Protein AF-A0A376PVV7-F1 (afdb_monomer_lite)

Sequence (235 aa):
MKPVQETIRHVFIDHLAFTFPISELKNLETFDGAIQFWRKYGSMPRLRDFLPGRDAFFRDVVDPETRCWVPDDAESDKICSGISGDRALIEHQIEQYNQAVQAAYLHRLKIWLSSAFGLSMGPERDRGGFNYRCSAPLFSDDGGNNLHGFAFWGGNNNTVYIQISGLGCAHVFSGTEPQDVFKWLKHLNITTLKRIDLAVDDFDGVFTCDAAVRDHRSGAFYSGKGPRPGFFEFL

Organism: Escherichia coli (NCBI:txid562)

Radius of gyration: 24.59 Å; chains: 1; bounding box: 51×42×76 Å

Structure (mmCIF, N/CA/C/O backbone):
data_AF-A0A376PVV7-F1
#
_entry.id   AF-A0A376PVV7-F1
#
loop_
_atom_site.group_PDB
_atom_site.id
_atom_site.type_symbol
_atom_site.label_atom_id
_atom_site.label_alt_id
_atom_site.label_comp_id
_atom_site.label_asym_id
_atom_site.label_entity_id
_atom_site.label_seq_id
_atom_site.pdbx_PDB_ins_code
_atom_site.Cartn_x
_atom_site.Cartn_y
_atom_site.Cartn_z
_atom_site.occupancy
_atom_site.B_iso_or_equiv
_atom_site.auth_seq_id
_atom_site.auth_comp_id
_atom_site.auth_asym_id
_atom_site.auth_atom_id
_atom_site.pdbx_PDB_model_num
ATOM 1 N N . MET A 1 1 ? 21.402 -22.147 -41.257 1.00 42.72 1 MET A N 1
ATOM 2 C CA . MET A 1 1 ? 20.719 -21.349 -40.217 1.00 42.72 1 MET A CA 1
ATOM 3 C C . MET A 1 1 ? 21.291 -21.755 -38.875 1.00 42.72 1 MET A C 1
ATOM 5 O O . MET A 1 1 ? 21.221 -22.933 -38.552 1.00 42.72 1 MET A O 1
ATOM 9 N N . LYS A 1 2 ? 21.925 -20.833 -38.140 1.00 36.50 2 LYS A N 1
ATOM 10 C CA . LYS A 1 2 ? 22.202 -21.081 -36.720 1.00 36.50 2 LYS A CA 1
ATOM 11 C C . LYS A 1 2 ? 20.851 -21.080 -35.992 1.00 36.50 2 LYS A C 1
ATOM 13 O O . LYS A 1 2 ? 20.017 -20.250 -36.356 1.00 36.50 2 LYS A O 1
ATOM 18 N N . PRO A 1 3 ? 20.602 -21.996 -35.045 1.00 43.62 3 PRO A N 1
ATOM 19 C CA . PRO A 1 3 ? 19.402 -21.920 -34.227 1.00 43.62 3 PRO A CA 1
ATOM 20 C C . PRO A 1 3 ? 19.397 -20.556 -33.530 1.00 43.62 3 PRO A C 1
ATOM 22 O O . PRO A 1 3 ? 20.401 -20.166 -32.933 1.00 43.62 3 PRO A O 1
ATOM 25 N N . VAL A 1 4 ? 18.302 -19.808 -33.680 1.00 55.75 4 VAL A N 1
ATOM 26 C CA . VAL A 1 4 ? 18.051 -18.624 -32.857 1.00 55.75 4 VAL A CA 1
ATOM 27 C C . VAL A 1 4 ? 17.884 -19.172 -31.453 1.00 55.75 4 VAL A C 1
ATOM 29 O O . VAL A 1 4 ? 16.900 -19.841 -31.153 1.00 55.75 4 VAL A O 1
ATOM 32 N N . GLN A 1 5 ? 18.914 -19.009 -30.634 1.00 51.75 5 GLN A N 1
ATOM 33 C CA . GLN A 1 5 ? 18.816 -19.302 -29.221 1.00 51.75 5 GLN A CA 1
ATOM 34 C C . GLN A 1 5 ? 17.827 -18.279 -28.671 1.00 51.75 5 GLN A C 1
ATOM 36 O O . GLN A 1 5 ? 18.150 -17.095 -28.627 1.00 51.75 5 GLN A O 1
ATOM 41 N N . GLU A 1 6 ? 16.603 -18.714 -28.370 1.00 57.84 6 GLU A N 1
ATOM 42 C CA . GLU A 1 6 ? 15.617 -17.877 -27.692 1.00 57.84 6 GLU A CA 1
ATOM 43 C C . GLU A 1 6 ? 16.231 -17.451 -26.360 1.00 57.84 6 GLU A C 1
ATOM 45 O O . GLU A 1 6 ? 16.322 -18.220 -25.402 1.00 57.84 6 GLU A O 1
ATOM 50 N N . THR A 1 7 ? 16.752 -16.230 -26.323 1.00 63.56 7 THR A N 1
ATOM 51 C CA . THR A 1 7 ? 17.171 -15.590 -25.091 1.00 63.56 7 THR A CA 1
ATOM 52 C C . THR A 1 7 ? 15.901 -15.306 -24.309 1.00 63.56 7 THR A C 1
ATOM 54 O O . THR A 1 7 ? 15.086 -14.471 -24.699 1.00 63.56 7 THR A O 1
ATOM 57 N N . ILE A 1 8 ? 15.698 -16.045 -23.218 1.00 73.81 8 ILE A N 1
ATOM 58 C CA . ILE A 1 8 ? 14.611 -15.771 -22.281 1.00 73.81 8 ILE A CA 1
ATOM 59 C C . ILE A 1 8 ? 14.838 -14.354 -21.755 1.00 73.81 8 ILE A C 1
ATOM 61 O O . ILE A 1 8 ? 15.764 -14.111 -20.980 1.00 73.81 8 ILE A O 1
ATOM 65 N N . ARG A 1 9 ? 14.025 -13.405 -22.223 1.00 80.44 9 ARG A N 1
ATOM 66 C CA . ARG A 1 9 ? 14.046 -12.034 -21.723 1.00 80.44 9 ARG A CA 1
ATOM 67 C C . ARG A 1 9 ? 13.331 -12.013 -20.379 1.00 80.44 9 ARG A C 1
ATOM 69 O O . ARG A 1 9 ? 12.178 -12.431 -20.283 1.00 80.44 9 ARG A O 1
ATOM 76 N N . HIS A 1 10 ? 14.028 -11.568 -19.342 1.00 85.31 10 HIS A N 1
ATOM 77 C CA . HIS A 1 10 ? 13.449 -11.499 -18.009 1.00 85.31 10 HIS A CA 1
ATOM 78 C C . HIS A 1 10 ? 12.397 -10.384 -17.957 1.00 85.31 10 HIS A C 1
ATOM 80 O O . HIS A 1 10 ? 12.637 -9.277 -18.437 1.00 85.31 10 HIS A O 1
ATOM 86 N N . VAL A 1 11 ? 11.227 -10.695 -17.397 1.00 90.56 11 VAL A N 1
ATOM 87 C CA . VAL A 1 11 ? 10.142 -9.731 -17.189 1.00 90.56 11 VAL A CA 1
ATOM 88 C C . VAL A 1 11 ? 10.234 -9.215 -15.762 1.00 90.56 11 VAL A C 1
ATOM 90 O O . VAL A 1 11 ? 10.270 -9.998 -14.813 1.00 90.56 11 VAL A O 1
ATOM 93 N N . PHE A 1 12 ? 10.253 -7.900 -15.611 1.00 92.75 12 PHE A N 1
ATOM 94 C CA . PHE A 1 12 ? 10.315 -7.213 -14.329 1.00 92.75 12 PHE A CA 1
ATOM 95 C C . PHE A 1 12 ? 8.975 -6.557 -14.016 1.00 92.75 12 PHE A C 1
ATOM 97 O O . PHE A 1 12 ? 8.232 -6.178 -14.920 1.00 92.75 12 PHE A O 1
ATOM 104 N N . ILE A 1 13 ? 8.670 -6.409 -12.730 1.00 95.75 13 ILE A N 1
ATOM 105 C CA . ILE A 1 13 ? 7.546 -5.592 -12.269 1.00 95.75 13 ILE A CA 1
ATOM 106 C C . ILE A 1 13 ? 8.097 -4.190 -12.011 1.00 95.75 13 ILE A C 1
ATOM 108 O O . ILE A 1 13 ? 8.979 -4.033 -11.173 1.00 95.75 13 ILE A O 1
ATOM 112 N N . ASP A 1 14 ? 7.581 -3.195 -12.728 1.00 95.50 14 ASP A N 1
ATOM 113 C CA . ASP A 1 14 ? 8.044 -1.797 -12.677 1.00 95.50 14 ASP A CA 1
ATOM 114 C C . ASP A 1 14 ? 7.014 -0.855 -12.026 1.00 95.50 14 ASP A C 1
ATOM 116 O O . ASP A 1 14 ? 7.245 0.322 -11.758 1.00 95.50 14 ASP A O 1
ATOM 120 N N . HIS A 1 15 ? 5.832 -1.374 -11.716 1.00 97.38 15 HIS A N 1
ATOM 121 C CA . HIS A 1 15 ? 4.868 -0.682 -10.875 1.00 97.38 15 HIS A CA 1
ATOM 122 C C . HIS A 1 15 ? 3.966 -1.705 -10.218 1.00 97.38 15 HIS A C 1
ATOM 124 O O . HIS A 1 15 ? 3.517 -2.645 -10.875 1.00 97.38 15 HIS A O 1
ATOM 130 N N . LEU A 1 16 ? 3.666 -1.508 -8.938 1.00 97.81 16 LEU A N 1
ATOM 131 C CA . LEU A 1 16 ? 2.715 -2.343 -8.222 1.00 97.81 16 LEU A CA 1
ATOM 132 C C . LEU A 1 16 ? 1.839 -1.472 -7.332 1.00 97.81 16 LEU A C 1
ATOM 134 O O . LEU A 1 16 ? 2.328 -0.763 -6.453 1.00 97.81 16 LEU A O 1
ATOM 138 N N . ALA A 1 17 ? 0.526 -1.550 -7.527 1.00 98.06 17 ALA A N 1
ATOM 139 C CA . ALA A 1 17 ? -0.427 -0.895 -6.649 1.00 98.06 17 ALA A CA 1
ATOM 140 C C . ALA A 1 17 ? -1.633 -1.776 -6.343 1.00 98.06 17 ALA A C 1
ATOM 142 O O . ALA A 1 17 ? -2.202 -2.416 -7.229 1.00 98.06 17 ALA A O 1
ATOM 143 N N . PHE A 1 18 ? -2.060 -1.779 -5.085 1.00 97.56 18 PHE A N 1
ATOM 144 C CA . PHE A 1 18 ? -3.142 -2.630 -4.598 1.00 97.56 18 PHE A CA 1
ATOM 145 C C . PHE A 1 18 ? -3.831 -2.034 -3.372 1.00 97.56 18 PHE A C 1
ATOM 147 O O . PHE A 1 18 ? -3.316 -1.129 -2.716 1.00 97.56 18 PHE A O 1
ATOM 154 N N . THR A 1 19 ? -5.019 -2.555 -3.070 1.00 96.31 19 THR A N 1
ATOM 155 C CA . THR A 1 19 ? -5.849 -2.112 -1.947 1.00 96.31 19 THR A CA 1
ATOM 156 C C . THR A 1 19 ? -6.335 -3.313 -1.146 1.00 96.31 19 THR A C 1
ATOM 158 O O . THR A 1 19 ? -6.673 -4.338 -1.735 1.00 96.31 19 THR A O 1
ATOM 161 N N . PHE A 1 20 ? -6.440 -3.169 0.175 1.00 95.69 20 PHE A N 1
ATOM 162 C CA . PHE A 1 20 ? -7.070 -4.157 1.059 1.00 95.69 20 PHE A CA 1
ATOM 163 C C . PHE A 1 20 ? -7.697 -3.509 2.298 1.00 95.69 20 PHE A C 1
ATOM 165 O O . PHE A 1 20 ? -7.345 -2.375 2.630 1.00 95.69 20 PHE A O 1
ATOM 172 N N . PRO A 1 21 ? -8.644 -4.173 2.984 1.00 94.56 21 PRO A N 1
ATOM 173 C CA . PRO A 1 21 ? -9.174 -3.690 4.257 1.00 94.56 21 PRO A CA 1
ATOM 174 C C . PRO A 1 21 ? -8.072 -3.601 5.315 1.00 94.56 21 PRO A C 1
ATOM 176 O O . PRO A 1 21 ? -7.330 -4.559 5.521 1.00 94.56 21 PRO A O 1
ATOM 179 N N . ILE A 1 22 ? -7.995 -2.485 6.044 1.00 94.00 22 ILE A N 1
ATOM 180 C CA . ILE A 1 22 ? -6.971 -2.310 7.085 1.00 94.00 22 ILE A CA 1
ATOM 181 C C . ILE A 1 22 ? -7.091 -3.364 8.200 1.00 94.00 22 ILE A C 1
ATOM 183 O O . ILE A 1 22 ? -6.097 -3.772 8.795 1.00 94.00 22 ILE A O 1
ATOM 187 N N . SER A 1 23 ? -8.307 -3.871 8.420 1.00 92.38 23 SER A N 1
ATOM 188 C CA . SER A 1 23 ? -8.610 -4.929 9.381 1.00 92.38 23 SER A CA 1
ATOM 189 C C . SER A 1 23 ? -7.903 -6.254 9.096 1.00 92.38 23 SER A C 1
ATOM 191 O O . SER A 1 23 ? -7.737 -7.042 10.022 1.00 92.38 23 SER A O 1
ATOM 193 N N . GLU A 1 24 ? -7.467 -6.519 7.859 1.00 93.62 24 GLU A N 1
ATOM 194 C CA . GLU A 1 24 ? -6.723 -7.745 7.517 1.00 93.62 24 GLU A CA 1
ATOM 195 C C . GLU A 1 24 ? -5.345 -7.797 8.192 1.00 93.62 24 GLU A C 1
ATOM 197 O O . GLU A 1 24 ? -4.778 -8.871 8.383 1.00 93.62 24 GLU A O 1
ATOM 202 N N . LEU A 1 25 ? -4.825 -6.658 8.663 1.00 93.25 25 LEU A N 1
ATOM 203 C CA . LEU A 1 25 ? -3.566 -6.598 9.409 1.00 93.25 25 LEU A CA 1
ATOM 204 C C . LEU A 1 25 ? -3.642 -7.314 10.772 1.00 93.25 25 LEU A C 1
ATOM 206 O O . LEU A 1 25 ? -2.602 -7.602 11.369 1.00 93.25 25 LEU A O 1
ATOM 210 N N . LYS A 1 26 ? -4.847 -7.655 11.259 1.00 90.38 26 LYS A N 1
ATOM 211 C CA . LYS A 1 26 ? -5.030 -8.542 12.425 1.00 90.38 26 LYS A CA 1
ATOM 212 C C . LYS A 1 26 ? -4.592 -9.986 12.162 1.00 90.38 26 LYS A C 1
ATOM 214 O O . LYS A 1 26 ? -4.421 -10.738 13.108 1.00 90.38 26 LYS A O 1
ATOM 219 N N . ASN A 1 27 ? -4.464 -10.377 10.892 1.00 89.56 27 ASN A N 1
ATOM 220 C CA . ASN A 1 27 ? -4.181 -11.751 10.489 1.00 89.56 27 ASN A CA 1
ATOM 221 C C . ASN A 1 27 ? -2.686 -11.984 10.210 1.00 89.56 27 ASN A C 1
ATOM 223 O O . ASN A 1 27 ? -2.303 -13.110 9.901 1.00 89.56 27 ASN A O 1
ATOM 227 N N . LEU A 1 28 ? -1.821 -10.967 10.297 1.00 90.06 28 LEU A N 1
ATOM 228 C CA . LEU A 1 28 ? -0.400 -11.063 9.918 1.00 90.06 28 LEU A CA 1
ATOM 229 C C . LEU A 1 28 ? 0.363 -12.180 10.647 1.00 90.06 28 LEU A C 1
ATOM 231 O O . LEU A 1 28 ? 1.204 -12.849 10.055 1.00 90.06 28 LEU A O 1
ATOM 235 N N . GLU A 1 29 ? 0.047 -12.408 11.916 1.00 85.38 29 GLU A N 1
ATOM 236 C CA . GLU A 1 29 ? 0.616 -13.457 12.764 1.00 85.38 29 GLU A CA 1
ATOM 237 C C . GLU A 1 29 ? 0.232 -14.879 12.338 1.00 85.38 29 GLU A C 1
ATOM 239 O O . GLU A 1 29 ? 0.909 -15.825 12.727 1.00 85.38 29 GLU A O 1
ATOM 244 N N . THR A 1 30 ? -0.828 -15.034 11.541 1.00 86.81 30 THR A N 1
ATOM 245 C CA . THR A 1 30 ? -1.309 -16.339 11.053 1.00 86.81 30 THR A CA 1
ATOM 246 C C . THR A 1 30 ? -0.683 -16.747 9.720 1.00 86.81 30 THR A C 1
ATOM 248 O O . THR A 1 30 ? -1.029 -17.790 9.171 1.00 86.81 30 THR A O 1
ATOM 251 N N . PHE A 1 31 ? 0.229 -15.935 9.178 1.00 86.44 31 PHE A N 1
ATOM 252 C CA . PHE A 1 31 ? 0.917 -16.263 7.937 1.00 86.44 31 PHE A CA 1
ATOM 253 C C . PHE A 1 31 ? 1.841 -17.473 8.140 1.00 86.44 31 PHE A C 1
ATOM 255 O O . PHE A 1 31 ? 2.813 -17.414 8.893 1.00 86.44 31 PHE A O 1
ATOM 262 N N . ASP A 1 32 ? 1.544 -18.565 7.436 1.00 72.00 32 ASP A N 1
ATOM 263 C CA . ASP A 1 32 ? 2.157 -19.892 7.618 1.00 72.00 32 ASP A CA 1
ATOM 264 C C . ASP A 1 32 ? 3.683 -19.914 7.358 1.00 72.00 32 ASP A C 1
ATOM 266 O O . ASP A 1 32 ? 4.415 -20.761 7.859 1.00 72.00 32 ASP A O 1
ATOM 270 N N . GLY A 1 33 ? 4.216 -18.911 6.651 1.00 63.22 33 GLY A N 1
ATOM 271 C CA . GLY A 1 33 ? 5.659 -18.758 6.421 1.00 63.22 33 GLY A CA 1
ATOM 272 C C . GLY A 1 33 ? 6.459 -18.191 7.605 1.00 63.22 33 GLY A C 1
ATOM 273 O O . GLY A 1 33 ? 7.669 -18.015 7.489 1.00 63.22 33 GLY A O 1
ATOM 274 N N . ALA A 1 34 ? 5.811 -17.849 8.724 1.00 55.12 34 ALA A N 1
ATOM 275 C CA . ALA A 1 34 ? 6.350 -16.921 9.718 1.00 55.12 34 ALA A CA 1
ATOM 276 C C . ALA A 1 34 ? 6.214 -17.400 11.181 1.00 55.12 34 ALA A C 1
ATOM 278 O O . ALA A 1 34 ? 5.883 -16.609 12.067 1.00 55.12 34 ALA A O 1
ATOM 279 N N . ILE A 1 35 ? 6.546 -18.666 11.475 1.00 49.59 35 ILE A N 1
ATOM 280 C CA . ILE A 1 35 ? 6.490 -19.247 12.841 1.00 49.59 35 ILE A CA 1
ATOM 281 C C . ILE A 1 35 ? 7.296 -18.425 13.881 1.00 49.59 35 ILE A C 1
ATOM 283 O O . ILE A 1 35 ? 6.993 -18.453 15.074 1.00 49.59 35 ILE A O 1
ATOM 287 N N . GLN A 1 36 ? 8.276 -17.614 13.459 1.00 52.03 36 GLN A N 1
ATOM 288 C CA . GLN A 1 36 ? 9.121 -16.815 14.362 1.00 52.03 36 GLN A CA 1
ATOM 289 C C . GLN A 1 36 ? 8.683 -15.354 14.569 1.00 52.03 36 GLN A C 1
ATOM 291 O O . GLN A 1 36 ? 9.288 -14.649 15.376 1.00 52.03 36 GLN A O 1
ATOM 296 N N . PHE A 1 37 ? 7.634 -14.874 13.894 1.00 59.12 37 PHE A N 1
ATOM 297 C CA . PHE A 1 37 ? 7.364 -13.434 13.834 1.00 59.12 37 PHE A CA 1
ATOM 298 C C . PHE A 1 37 ? 6.123 -12.957 14.594 1.00 59.12 37 PHE A C 1
ATOM 300 O O . PHE A 1 37 ? 5.951 -11.754 14.731 1.00 59.12 37 PHE A O 1
ATOM 307 N N . TRP A 1 38 ? 5.280 -13.828 15.149 1.00 60.47 38 TRP A N 1
ATOM 308 C CA . TRP A 1 38 ? 4.016 -13.403 15.780 1.00 60.47 38 TRP A CA 1
ATOM 309 C C . TRP A 1 38 ? 4.187 -12.349 16.893 1.00 60.47 38 TRP A C 1
ATOM 311 O O . TRP A 1 38 ? 3.356 -11.454 17.033 1.00 60.47 38 TRP A O 1
ATOM 321 N N . ARG A 1 39 ? 5.302 -12.379 17.642 1.00 67.38 39 ARG A N 1
ATOM 322 C CA . ARG A 1 39 ? 5.600 -11.382 18.690 1.00 67.38 39 ARG A CA 1
ATOM 323 C C . ARG A 1 39 ? 5.916 -9.987 18.147 1.00 67.38 39 ARG A C 1
ATOM 325 O O . ARG A 1 39 ? 5.743 -9.019 18.882 1.00 67.38 39 ARG A O 1
ATOM 332 N N . LYS A 1 40 ? 6.361 -9.859 16.889 1.00 81.62 40 LYS A N 1
ATOM 333 C CA . LYS A 1 40 ? 6.812 -8.571 16.332 1.00 81.62 40 LYS A CA 1
ATOM 334 C C . LYS A 1 40 ? 5.670 -7.575 16.149 1.00 81.62 40 LYS A C 1
ATOM 336 O O . LYS A 1 40 ? 5.888 -6.377 16.239 1.00 81.62 40 LYS A O 1
ATOM 341 N N . TYR A 1 41 ? 4.455 -8.069 15.917 1.00 83.69 41 TYR A N 1
ATOM 342 C CA . TYR A 1 41 ? 3.293 -7.250 15.567 1.00 83.69 41 TYR A CA 1
ATOM 343 C C . TYR A 1 41 ? 2.548 -6.658 16.773 1.00 83.69 41 TYR A C 1
ATOM 345 O O . TYR A 1 41 ? 1.651 -5.832 16.590 1.00 83.69 41 TYR A O 1
ATOM 353 N N . GLY A 1 42 ? 2.915 -7.052 17.996 1.00 82.62 42 GLY A N 1
ATOM 354 C CA . GLY A 1 42 ? 2.213 -6.652 19.214 1.00 82.62 42 GLY A CA 1
ATOM 355 C C . GLY A 1 42 ? 0.813 -7.265 19.336 1.00 82.62 42 GLY A C 1
ATOM 356 O O . GLY A 1 42 ? 0.279 -7.871 18.405 1.00 82.62 42 GLY A O 1
ATOM 357 N N . SER A 1 43 ? 0.209 -7.123 20.516 1.00 84.25 43 SER A N 1
ATOM 358 C CA . SER A 1 43 ? -1.172 -7.566 20.750 1.00 84.25 43 SER A CA 1
ATOM 359 C C . SER A 1 43 ? -2.165 -6.530 20.226 1.00 84.25 43 SER A C 1
ATOM 361 O O . SER A 1 43 ? -1.927 -5.331 20.358 1.00 84.25 43 SER A O 1
ATOM 363 N N . MET A 1 44 ? -3.285 -6.986 19.664 1.00 87.88 44 MET A N 1
ATOM 364 C CA . MET A 1 44 ? -4.392 -6.091 19.322 1.00 87.88 44 MET A CA 1
ATOM 365 C C . MET A 1 44 ? -5.071 -5.565 20.598 1.00 87.88 44 MET A C 1
ATOM 367 O O . MET A 1 44 ? -5.244 -6.346 21.542 1.00 87.88 44 MET A O 1
ATOM 371 N N . PRO A 1 45 ? -5.479 -4.282 20.639 1.00 87.62 45 PRO A N 1
ATOM 372 C CA . PRO A 1 45 ? -6.279 -3.746 21.734 1.00 87.62 45 PRO A CA 1
ATOM 373 C C . PRO A 1 45 ? -7.562 -4.554 21.920 1.00 87.62 45 PRO A C 1
ATOM 375 O O . PRO A 1 45 ? -8.191 -4.965 20.940 1.00 87.62 45 PRO A O 1
ATOM 378 N N . ARG A 1 46 ? -7.971 -4.774 23.170 1.00 82.06 46 ARG A N 1
ATOM 379 C CA . ARG A 1 46 ? -9.216 -5.481 23.486 1.00 82.06 46 ARG A CA 1
ATOM 380 C C . ARG A 1 46 ? -10.205 -4.503 24.089 1.00 82.06 46 ARG A C 1
ATOM 382 O O . ARG A 1 46 ? -9.837 -3.713 24.946 1.00 82.06 46 ARG A O 1
ATOM 389 N N . LEU A 1 47 ? -11.472 -4.617 23.706 1.00 76.62 47 LEU A N 1
ATOM 390 C CA . LEU A 1 47 ? -12.534 -3.736 24.197 1.00 76.62 47 LEU A CA 1
ATOM 391 C C . LEU A 1 47 ? -12.607 -3.691 25.735 1.00 76.62 47 LEU A C 1
ATOM 393 O O . LEU A 1 47 ? -12.780 -2.630 26.326 1.00 76.62 47 LEU A O 1
ATOM 397 N N . ARG A 1 48 ? -12.378 -4.837 26.392 1.00 74.44 48 ARG A N 1
ATOM 398 C CA . ARG A 1 48 ? -12.336 -4.953 27.862 1.00 74.44 48 ARG A CA 1
ATOM 399 C C . ARG A 1 48 ? -11.314 -4.029 28.537 1.00 74.44 48 ARG A C 1
ATOM 401 O O . ARG A 1 48 ? -11.442 -3.769 29.724 1.00 74.44 48 ARG A O 1
ATOM 408 N N . ASP A 1 49 ? -10.276 -3.613 27.810 1.00 80.81 49 ASP A N 1
ATOM 409 C CA . ASP A 1 49 ? -9.217 -2.752 28.339 1.00 80.81 49 ASP A CA 1
ATOM 410 C C . ASP A 1 49 ? -9.692 -1.281 28.412 1.00 80.81 49 ASP A C 1
ATOM 412 O O . ASP A 1 49 ? -9.086 -0.475 29.112 1.00 80.81 49 ASP A O 1
ATOM 416 N N . PHE A 1 50 ? -10.793 -0.943 27.724 1.00 78.56 50 PHE A N 1
ATOM 417 C CA . PHE A 1 50 ? -11.386 0.399 27.642 1.00 78.56 50 PHE A CA 1
ATOM 418 C C . PHE A 1 50 ? -12.722 0.508 28.392 1.00 78.56 50 PHE A C 1
ATOM 420 O O . PHE A 1 50 ? -13.113 1.606 28.785 1.00 78.56 50 PHE A O 1
ATOM 427 N N . LEU A 1 51 ? -13.410 -0.617 28.621 1.00 70.31 51 LEU A N 1
ATOM 428 C CA . LEU A 1 51 ? -14.669 -0.667 29.366 1.00 70.31 51 LEU A CA 1
ATOM 429 C C . LEU A 1 51 ? -14.433 -1.088 30.831 1.00 70.31 51 LEU A C 1
ATOM 431 O O . LEU A 1 51 ? -13.945 -2.194 31.080 1.00 70.31 51 LEU A O 1
ATOM 435 N N . PRO A 1 52 ? -14.799 -0.263 31.830 1.00 60.78 52 PRO A N 1
ATOM 436 C CA . PRO A 1 52 ? -14.664 -0.631 33.234 1.00 60.78 52 PRO A CA 1
ATOM 437 C C . PRO A 1 52 ? -15.632 -1.763 33.621 1.00 60.78 52 PRO A C 1
ATOM 439 O O . PRO A 1 52 ? -16.840 -1.578 33.685 1.00 60.78 52 PRO A O 1
ATOM 442 N N . GLY A 1 53 ? -15.074 -2.934 33.944 1.00 57.84 53 GLY A N 1
ATOM 443 C CA . GLY A 1 53 ? -15.715 -3.962 34.769 1.00 57.84 53 GLY A CA 1
ATOM 444 C C . GLY A 1 53 ? -16.946 -4.686 34.200 1.00 57.84 53 GLY A C 1
ATOM 445 O O . GLY A 1 53 ? -18.016 -4.538 34.776 1.00 57.84 53 GLY A O 1
ATOM 446 N N . ARG A 1 54 ? -16.796 -5.554 33.178 1.00 52.53 54 ARG A N 1
ATOM 447 C CA . ARG A 1 54 ? -17.443 -6.898 33.057 1.00 52.53 54 ARG A CA 1
ATOM 448 C C . ARG A 1 54 ? -17.132 -7.632 31.733 1.00 52.53 54 ARG A C 1
ATOM 450 O O . ARG A 1 54 ? -16.485 -7.094 30.843 1.00 52.53 54 ARG A O 1
ATOM 457 N N . ASP A 1 55 ? -17.566 -8.900 31.697 1.00 44.81 55 ASP A N 1
ATOM 458 C CA . ASP A 1 55 ? -17.213 -10.037 30.829 1.00 44.81 55 ASP A CA 1
ATOM 459 C C . ASP A 1 55 ? -17.440 -9.930 29.305 1.00 44.81 55 ASP A C 1
ATOM 461 O O . ASP A 1 55 ? -18.531 -9.634 28.830 1.00 44.81 55 ASP A O 1
ATOM 465 N N . ALA A 1 56 ? -16.385 -10.320 28.579 1.00 45.91 56 ALA A N 1
ATOM 466 C CA . ALA A 1 56 ? -16.228 -11.285 27.469 1.00 45.91 56 ALA A CA 1
ATOM 467 C C . ALA A 1 56 ? -17.348 -11.663 26.459 1.00 45.91 56 ALA A C 1
ATOM 469 O O . ALA A 1 56 ? -17.044 -12.447 25.562 1.00 45.91 56 ALA A O 1
ATOM 470 N N . PHE A 1 57 ? -18.583 -11.163 26.533 1.00 47.81 57 PHE A N 1
ATOM 471 C CA . PHE A 1 57 ? -19.699 -11.607 25.672 1.00 47.81 57 PHE A CA 1
ATOM 472 C C . PHE A 1 57 ? -20.254 -10.516 24.746 1.00 47.81 57 PHE A C 1
ATOM 474 O O . PHE A 1 57 ? -21.444 -10.511 24.433 1.00 47.81 57 PHE A O 1
ATOM 481 N N . PHE A 1 58 ? -19.403 -9.601 24.292 1.00 54.97 58 PHE A N 1
ATOM 482 C CA . PHE A 1 58 ? -19.765 -8.698 23.202 1.00 54.97 58 PHE A CA 1
ATOM 483 C C . PHE A 1 58 ? -19.572 -9.416 21.873 1.00 54.97 58 PHE A C 1
ATOM 485 O O . PHE A 1 58 ? -18.576 -10.122 21.682 1.00 54.97 58 PHE A O 1
ATOM 492 N N . ARG A 1 59 ? -20.527 -9.264 20.954 1.00 54.69 59 ARG A N 1
ATOM 493 C CA . ARG A 1 59 ? -20.263 -9.609 19.565 1.00 54.69 59 ARG A CA 1
ATOM 494 C C . ARG A 1 59 ? -19.351 -8.524 19.010 1.00 54.69 59 ARG A C 1
ATOM 496 O O . ARG A 1 59 ? -19.606 -7.334 19.161 1.00 54.69 59 ARG A O 1
ATOM 503 N N . ASP A 1 60 ? -18.275 -8.934 18.350 1.00 53.56 60 ASP A N 1
ATOM 504 C CA . ASP A 1 60 ? -17.456 -8.022 17.556 1.00 53.56 60 ASP A CA 1
ATOM 505 C C . ASP A 1 60 ? -18.246 -7.625 16.298 1.00 53.56 60 ASP A C 1
ATOM 507 O O . ASP A 1 60 ? -17.964 -8.094 15.193 1.00 53.56 60 ASP A O 1
ATOM 511 N N . VAL A 1 61 ? -19.298 -6.818 16.464 1.00 59.22 61 VAL A N 1
ATOM 512 C CA . VAL A 1 61 ? -20.039 -6.252 15.342 1.00 59.22 61 VAL A CA 1
ATOM 513 C C . VAL A 1 61 ? -19.167 -5.153 14.752 1.00 59.22 61 VAL A C 1
ATOM 515 O O . VAL A 1 61 ? -18.956 -4.085 15.323 1.00 59.22 61 VAL A O 1
ATOM 518 N N . VAL A 1 62 ? -18.578 -5.472 13.606 1.00 63.91 62 VAL A N 1
ATOM 519 C CA . VAL A 1 62 ? -17.822 -4.521 12.803 1.00 63.91 62 VAL A CA 1
ATOM 520 C C . VAL A 1 62 ? -18.782 -3.945 11.780 1.00 63.91 62 VAL A C 1
ATOM 522 O O . VAL A 1 62 ? -19.345 -4.686 10.971 1.00 63.91 62 VAL A O 1
ATOM 525 N N . ASP A 1 63 ? -18.962 -2.631 11.820 1.00 68.75 63 ASP A N 1
ATOM 526 C CA . ASP A 1 63 ? -19.792 -1.932 10.854 1.00 68.75 63 ASP A CA 1
ATOM 527 C C . ASP A 1 63 ? -19.225 -2.164 9.435 1.00 68.75 63 ASP A C 1
ATOM 529 O O . ASP A 1 63 ? -18.025 -1.991 9.208 1.00 68.75 63 ASP A O 1
ATOM 533 N N . PRO A 1 64 ? -20.035 -2.615 8.465 1.00 68.81 64 PRO A N 1
ATOM 534 C CA . PRO A 1 64 ? -19.526 -3.031 7.160 1.00 68.81 64 PRO A CA 1
ATOM 535 C C . PRO A 1 64 ? -19.014 -1.868 6.295 1.00 68.81 64 PRO A C 1
ATOM 537 O O . PRO A 1 64 ? -18.196 -2.097 5.399 1.00 68.81 64 PRO A O 1
ATOM 540 N N . GLU A 1 65 ? -19.475 -0.640 6.542 1.00 69.94 65 GLU A N 1
ATOM 541 C CA . GLU A 1 65 ? -19.117 0.551 5.768 1.00 69.94 65 GLU A CA 1
ATOM 542 C C . GLU A 1 65 ? -17.856 1.210 6.332 1.00 69.94 65 GLU A C 1
ATOM 544 O O . GLU A 1 65 ? -16.869 1.434 5.626 1.00 69.94 65 GLU A O 1
ATOM 549 N N . THR A 1 66 ? -17.862 1.461 7.634 1.00 67.94 66 THR A N 1
ATOM 550 C CA . THR A 1 66 ? -16.773 2.101 8.360 1.00 67.94 66 THR A CA 1
ATOM 551 C C . THR A 1 66 ? -15.697 1.110 8.772 1.00 67.94 66 THR A C 1
ATOM 553 O O . THR A 1 66 ? -14.562 1.518 8.942 1.00 67.94 66 THR A O 1
ATOM 556 N N . ARG A 1 67 ? -15.979 -0.186 8.923 1.00 71.38 67 ARG A N 1
ATOM 557 C CA . ARG A 1 67 ? -15.059 -1.201 9.484 1.00 71.38 67 ARG A CA 1
ATOM 558 C C . ARG A 1 67 ? -14.510 -0.865 10.872 1.00 71.38 67 ARG A C 1
ATOM 560 O O . ARG A 1 67 ? -13.461 -1.380 11.266 1.00 71.38 67 ARG A O 1
ATOM 567 N N . CYS A 1 68 ? -15.200 0.005 11.598 1.00 72.12 68 CYS A N 1
ATOM 568 C CA . CYS A 1 68 ? -14.977 0.233 13.018 1.00 72.12 68 CYS A CA 1
ATOM 569 C C . CYS A 1 68 ? -15.853 -0.729 13.823 1.00 72.12 68 CYS A C 1
ATOM 571 O O . CYS A 1 68 ? -16.867 -1.222 13.324 1.00 72.12 68 CYS A O 1
ATOM 573 N N . TRP A 1 69 ? -15.467 -1.002 15.066 1.00 74.62 69 TRP A N 1
ATOM 574 C CA . TRP A 1 69 ? -16.363 -1.710 15.971 1.00 74.62 69 TRP A CA 1
ATOM 575 C C . TRP A 1 69 ? -17.460 -0.750 16.431 1.00 74.62 69 TRP A C 1
ATOM 577 O O . TRP A 1 69 ? -17.163 0.383 16.831 1.00 74.62 69 TRP A O 1
ATOM 587 N N . VAL A 1 70 ? -18.707 -1.207 16.355 1.00 68.19 70 VAL A N 1
ATOM 588 C CA . VAL A 1 70 ? -19.889 -0.464 16.793 1.00 68.19 70 VAL A CA 1
ATOM 589 C C . VAL A 1 70 ? -20.814 -1.460 17.496 1.00 68.19 70 VAL A C 1
ATOM 591 O O . VAL A 1 70 ? -21.188 -2.452 16.869 1.00 68.19 70 VAL A O 1
ATOM 594 N N . PRO A 1 71 ? -21.183 -1.240 18.770 1.00 66.38 71 PRO A N 1
ATOM 595 C CA . PRO A 1 71 ? -22.144 -2.105 19.439 1.00 66.38 71 PRO A CA 1
ATOM 596 C C . PRO A 1 71 ? -23.529 -1.905 18.828 1.00 66.38 71 PRO A C 1
ATOM 598 O O . PRO A 1 71 ? -23.879 -0.793 18.428 1.00 66.38 71 PRO A O 1
ATOM 601 N N . ASP A 1 72 ? -24.338 -2.962 18.792 1.00 68.50 72 ASP A N 1
ATOM 602 C CA . ASP A 1 72 ? -25.759 -2.804 18.471 1.00 68.50 72 ASP A CA 1
ATOM 603 C C . ASP A 1 72 ? -26.512 -2.065 19.599 1.00 68.50 72 ASP A C 1
ATOM 605 O O . ASP A 1 72 ? -25.996 -1.914 20.709 1.00 68.50 72 ASP A O 1
ATOM 609 N N . ASP A 1 73 ? -27.735 -1.587 19.335 1.00 70.31 73 ASP A N 1
ATOM 610 C CA . ASP A 1 73 ? -28.514 -0.823 20.325 1.00 70.31 73 ASP A CA 1
ATOM 611 C C . ASP A 1 73 ? -28.717 -1.604 21.639 1.00 70.31 73 ASP A C 1
ATOM 613 O O . ASP A 1 73 ? -28.646 -1.034 22.727 1.00 70.31 73 ASP A O 1
ATOM 617 N N . ALA A 1 74 ? -28.898 -2.927 21.566 1.00 67.12 74 ALA A N 1
ATOM 618 C CA . ALA A 1 74 ? -29.104 -3.771 22.742 1.00 67.12 74 ALA A CA 1
ATOM 619 C C . ALA A 1 74 ? -27.806 -4.006 23.535 1.00 67.12 74 ALA A C 1
ATOM 621 O O . ALA A 1 74 ? -27.839 -4.140 24.761 1.00 67.12 74 ALA A O 1
ATOM 622 N N . GLU A 1 75 ? -26.661 -4.083 22.859 1.00 68.38 75 GLU A N 1
ATOM 623 C CA . GLU A 1 75 ? -25.331 -4.099 23.460 1.00 68.38 75 GLU A CA 1
ATOM 624 C C . GLU A 1 75 ? -25.013 -2.743 24.082 1.00 68.38 75 GLU A C 1
ATOM 626 O O . GLU A 1 75 ? -24.591 -2.709 25.234 1.00 68.38 75 GLU A O 1
ATOM 631 N N . SER A 1 76 ? -25.306 -1.639 23.394 1.00 69.00 76 SER A N 1
ATOM 632 C CA . SER A 1 76 ? -25.151 -0.285 23.922 1.00 69.00 76 SER A CA 1
ATOM 633 C C . SER A 1 76 ? -25.977 -0.090 25.194 1.00 69.00 76 SER A C 1
ATOM 635 O O . SER A 1 76 ? -25.437 0.358 26.201 1.00 69.00 76 SER A O 1
ATOM 637 N N . ASP A 1 77 ? -27.248 -0.499 25.211 1.00 68.44 77 ASP A N 1
ATOM 638 C CA . ASP A 1 77 ? -28.109 -0.412 26.397 1.00 68.44 77 ASP A CA 1
ATOM 639 C C . ASP A 1 77 ? -27.595 -1.279 27.560 1.00 68.44 77 ASP A C 1
ATOM 641 O O . ASP A 1 77 ? -27.632 -0.871 28.728 1.00 68.44 77 ASP A O 1
ATOM 645 N N . LYS A 1 78 ? -27.046 -2.466 27.268 1.00 67.31 78 LYS A N 1
ATOM 646 C CA . LYS A 1 78 ? -26.382 -3.308 28.277 1.00 67.31 78 LYS A CA 1
ATOM 647 C C . LYS A 1 78 ? -25.120 -2.651 28.829 1.00 67.31 78 LYS A C 1
ATOM 649 O O . LYS A 1 78 ? -24.917 -2.697 30.041 1.00 67.31 78 LYS A O 1
ATOM 654 N N . ILE A 1 79 ? -24.303 -2.029 27.977 1.00 67.50 79 ILE A N 1
ATOM 655 C CA . ILE A 1 79 ? -23.106 -1.293 28.403 1.00 67.50 79 ILE A CA 1
ATOM 656 C C . ILE A 1 79 ? -23.532 -0.097 29.272 1.00 67.50 79 ILE A C 1
ATOM 658 O O . ILE A 1 79 ? -23.034 0.033 30.387 1.00 67.50 79 ILE A O 1
ATOM 662 N N . CYS A 1 80 ? -24.524 0.691 28.842 1.00 64.56 80 CYS A N 1
ATOM 663 C CA . CYS A 1 80 ? -25.097 1.820 29.591 1.00 64.56 80 CYS A CA 1
ATOM 664 C C . CYS A 1 80 ? -25.623 1.403 30.964 1.00 64.56 80 CYS A C 1
ATOM 666 O O . CYS A 1 80 ? -25.302 2.026 31.971 1.00 64.56 80 CYS A O 1
ATOM 668 N N . SER A 1 81 ? -26.405 0.326 31.032 1.00 62.41 81 SER A N 1
ATOM 669 C CA . SER A 1 81 ? -26.986 -0.146 32.295 1.00 62.41 81 SER A CA 1
ATOM 670 C C . SER A 1 81 ? -25.958 -0.751 33.266 1.00 62.41 81 SER A C 1
ATOM 672 O O . SER A 1 81 ? -26.184 -0.728 34.475 1.00 62.41 81 SER A O 1
ATOM 674 N N . GLY A 1 82 ? -24.835 -1.279 32.759 1.00 59.81 82 GLY A N 1
ATOM 675 C CA . GLY A 1 82 ? -23.760 -1.887 33.555 1.00 59.81 82 GLY A CA 1
ATOM 676 C C . GLY A 1 82 ? -22.635 -0.925 33.958 1.00 59.81 82 GLY A C 1
ATOM 677 O O . GLY A 1 82 ? -21.978 -1.156 34.973 1.00 59.81 82 GLY A O 1
ATOM 678 N N . ILE A 1 83 ? -22.430 0.154 33.196 1.00 58.31 83 ILE A N 1
ATOM 679 C CA . ILE A 1 83 ? -21.376 1.158 33.381 1.00 58.31 83 ILE A CA 1
ATOM 680 C C . ILE A 1 83 ? -22.024 2.520 33.615 1.00 58.31 83 ILE A C 1
ATOM 682 O O . ILE A 1 83 ? -22.456 3.161 32.669 1.00 58.31 83 ILE A O 1
ATOM 686 N N . SER A 1 84 ? -22.062 2.978 34.870 1.00 55.50 84 SER A N 1
ATOM 687 C CA . SER A 1 84 ? -22.447 4.336 35.316 1.00 55.50 84 SER A CA 1
ATOM 688 C C . SER A 1 84 ? -23.788 4.932 34.820 1.00 55.50 84 SER A C 1
ATOM 690 O O . SER A 1 84 ? -24.191 5.964 35.351 1.00 55.50 84 SER A O 1
ATOM 692 N N . GLY A 1 85 ? -24.499 4.340 33.855 1.00 60.53 85 GLY A N 1
ATOM 693 C CA . GLY A 1 85 ? 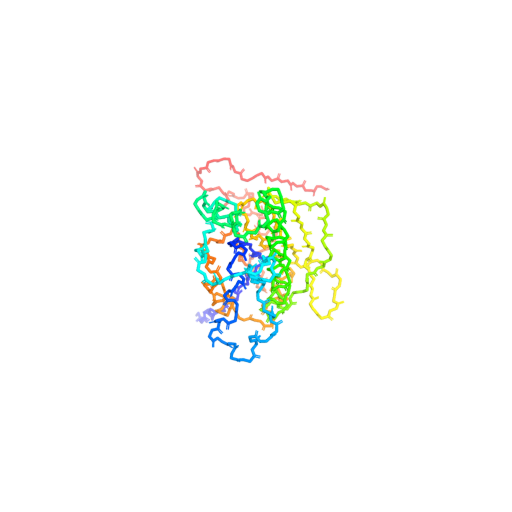-25.685 4.907 33.209 1.00 60.53 85 GLY A CA 1
ATOM 694 C C . GLY A 1 85 ? -25.411 5.978 32.144 1.00 60.53 85 GLY A C 1
ATOM 695 O O . GLY A 1 85 ? -26.372 6.469 31.556 1.00 60.53 85 GLY A O 1
ATOM 696 N N . ASP A 1 86 ? -24.155 6.368 31.888 1.00 74.19 86 ASP A N 1
ATOM 697 C CA . ASP A 1 86 ? -23.835 7.507 31.013 1.00 74.19 86 ASP A CA 1
ATOM 698 C C . ASP A 1 86 ? -23.429 7.062 29.600 1.00 74.19 86 ASP A C 1
ATOM 700 O O . ASP A 1 86 ? -22.310 6.605 29.354 1.00 74.19 86 ASP A O 1
ATOM 704 N N . ARG A 1 87 ? -24.355 7.239 28.653 1.00 75.19 87 ARG A N 1
ATOM 705 C CA . ARG A 1 87 ? -24.165 6.925 27.232 1.00 75.19 87 ARG A CA 1
ATOM 706 C C . ARG A 1 87 ? -23.001 7.699 26.603 1.00 75.19 87 ARG A C 1
ATOM 708 O O . ARG A 1 87 ? -22.281 7.131 25.787 1.00 75.19 87 ARG A O 1
ATOM 715 N N . ALA A 1 88 ? -22.772 8.951 27.005 1.00 81.00 88 ALA A N 1
ATOM 716 C CA . ALA A 1 88 ? -21.701 9.772 26.440 1.00 81.00 88 ALA A CA 1
ATOM 717 C C . ALA A 1 88 ? -20.312 9.256 26.850 1.00 81.00 88 ALA A C 1
ATOM 719 O O . ALA A 1 88 ? -19.381 9.242 26.042 1.00 81.00 88 ALA A O 1
ATOM 720 N N . LEU A 1 89 ? -20.179 8.774 28.091 1.00 78.81 89 LEU A N 1
ATOM 721 C CA . LEU A 1 89 ? -18.951 8.135 28.569 1.00 78.81 89 LEU A CA 1
ATOM 722 C C . LEU A 1 89 ? -18.622 6.877 27.753 1.00 78.81 89 LEU A C 1
ATOM 724 O O . LEU A 1 89 ? -17.461 6.637 27.424 1.00 78.81 89 LEU A O 1
ATOM 728 N N . ILE A 1 90 ? -19.641 6.091 27.412 1.00 76.00 90 ILE A N 1
ATOM 729 C CA . ILE A 1 90 ? -19.488 4.853 26.644 1.00 76.00 90 ILE A CA 1
ATOM 730 C C . ILE A 1 90 ? -19.109 5.151 25.200 1.00 76.00 90 ILE A C 1
ATOM 732 O O . ILE A 1 90 ? -18.144 4.579 24.703 1.00 76.00 90 ILE A O 1
ATOM 736 N N . GLU A 1 91 ? -19.802 6.079 24.541 1.00 80.62 91 GLU A N 1
ATOM 737 C CA . GLU A 1 91 ? -19.452 6.521 23.186 1.00 80.62 91 GLU A CA 1
ATOM 738 C C . GLU A 1 91 ? -17.991 7.000 23.121 1.00 80.62 91 GLU A C 1
ATOM 740 O O . GLU A 1 91 ? -17.247 6.605 22.221 1.00 80.62 91 GLU A O 1
ATOM 745 N N . HIS A 1 92 ? -17.535 7.742 24.135 1.00 85.12 92 HIS A N 1
ATOM 746 C CA . HIS A 1 92 ? -16.139 8.160 24.238 1.00 85.12 92 HIS A CA 1
ATOM 747 C C . HIS A 1 92 ? -15.161 6.981 24.409 1.00 85.12 92 HIS A C 1
ATOM 749 O O . HIS A 1 92 ? -14.114 6.949 23.763 1.00 85.12 92 HIS A O 1
ATOM 755 N N . GLN A 1 93 ? -15.486 5.983 25.236 1.00 83.00 93 GLN A N 1
ATOM 756 C CA . GLN A 1 93 ? -14.655 4.780 25.410 1.00 83.00 93 GLN A CA 1
ATOM 757 C C . GLN A 1 93 ? -14.559 3.947 24.124 1.00 83.00 93 GLN A C 1
ATOM 759 O O . GLN A 1 93 ? -13.498 3.411 23.801 1.00 83.00 93 GLN A O 1
ATOM 764 N N . ILE A 1 94 ? -15.650 3.868 23.361 1.00 82.38 94 ILE A N 1
ATOM 765 C CA . ILE A 1 94 ? -15.696 3.188 22.062 1.00 82.38 94 ILE A CA 1
ATOM 766 C C . ILE A 1 94 ? -14.829 3.920 21.042 1.00 82.38 94 ILE A C 1
ATOM 768 O O . ILE A 1 94 ? -14.089 3.291 20.282 1.00 82.38 94 ILE A O 1
ATOM 772 N N . GLU A 1 95 ? -14.885 5.249 21.034 1.00 87.50 95 GLU A N 1
ATOM 773 C CA . GLU A 1 95 ? -14.023 6.063 20.187 1.00 87.50 95 GLU A CA 1
ATOM 774 C C . GLU A 1 95 ? -12.542 5.841 20.530 1.00 87.50 95 GLU A C 1
ATOM 776 O O . GLU A 1 95 ? -11.743 5.565 19.633 1.00 87.50 95 GLU A O 1
ATOM 781 N N . GLN A 1 96 ? -12.181 5.860 21.817 1.00 89.06 96 GLN A N 1
ATOM 782 C CA . GLN A 1 96 ? -10.820 5.564 22.278 1.00 89.06 96 GLN A CA 1
ATOM 783 C C . GLN A 1 96 ? -10.358 4.160 21.864 1.00 89.06 96 GLN A C 1
ATOM 785 O O . GLN A 1 96 ? -9.228 3.992 21.396 1.00 89.06 96 GLN A O 1
ATOM 790 N N . TYR A 1 97 ? -11.230 3.156 21.984 1.00 88.19 97 TYR A N 1
ATOM 791 C CA . TYR A 1 97 ? -10.948 1.797 21.529 1.00 88.19 97 TYR A CA 1
ATOM 792 C C . TYR A 1 97 ? -10.683 1.751 20.018 1.00 88.19 97 TYR A C 1
ATOM 794 O O . TYR A 1 97 ? -9.655 1.225 19.584 1.00 88.19 97 TYR A O 1
ATOM 802 N N . ASN A 1 98 ? -11.563 2.348 19.210 1.00 89.50 98 ASN A N 1
ATOM 803 C CA . ASN A 1 98 ? -11.406 2.397 17.758 1.00 89.50 98 ASN A CA 1
ATOM 804 C C . ASN A 1 98 ? -10.115 3.130 17.351 1.00 89.50 98 ASN A C 1
ATOM 806 O O . ASN A 1 98 ? -9.395 2.655 16.471 1.00 89.50 98 ASN A O 1
ATOM 810 N N . GLN A 1 99 ? -9.764 4.233 18.021 1.00 91.44 99 GLN A N 1
ATOM 811 C CA . GLN A 1 99 ? -8.496 4.939 17.808 1.00 91.44 99 GLN A CA 1
ATOM 812 C C . GLN A 1 99 ? -7.285 4.048 18.127 1.00 91.44 99 GLN A C 1
ATOM 814 O O . GLN A 1 99 ? -6.345 3.974 17.331 1.00 91.44 99 GLN A O 1
ATOM 819 N N . ALA A 1 100 ? -7.315 3.317 19.245 1.00 91.81 100 ALA A N 1
ATOM 820 C CA . ALA A 1 100 ? -6.249 2.389 19.614 1.00 91.81 100 ALA A CA 1
ATOM 821 C C . ALA A 1 100 ? -6.103 1.240 18.603 1.00 91.81 100 ALA A C 1
ATOM 823 O O . ALA A 1 100 ? -4.985 0.871 18.239 1.00 91.81 100 ALA A O 1
ATOM 824 N N . VAL A 1 101 ? -7.219 0.690 18.114 1.00 91.25 101 VAL A N 1
ATOM 825 C CA . VAL A 1 101 ? -7.232 -0.360 17.084 1.00 91.25 101 VAL A CA 1
ATOM 826 C C . VAL A 1 101 ? -6.631 0.148 15.774 1.00 91.25 101 VAL A C 1
ATOM 828 O O . VAL A 1 101 ? -5.778 -0.526 15.196 1.00 91.25 101 VAL A O 1
ATOM 831 N N . GLN A 1 102 ? -7.004 1.350 15.327 1.00 91.31 102 GLN A N 1
ATOM 832 C CA . GLN A 1 102 ? -6.428 1.964 14.125 1.00 91.31 102 GLN A CA 1
ATOM 833 C C . GLN A 1 102 ? -4.921 2.204 14.272 1.00 91.31 102 GLN A C 1
ATOM 835 O O . GLN A 1 102 ? -4.151 1.880 13.366 1.00 91.31 102 GLN A O 1
ATOM 840 N N . ALA A 1 103 ? -4.473 2.696 15.431 1.00 92.81 103 ALA A N 1
ATOM 841 C CA . ALA A 1 103 ? -3.052 2.868 15.718 1.00 92.81 103 ALA A CA 1
ATOM 842 C C . ALA A 1 103 ? -2.292 1.529 15.690 1.00 92.81 103 ALA A C 1
ATOM 844 O O . ALA A 1 103 ? -1.207 1.444 15.107 1.00 92.81 103 ALA A O 1
ATOM 845 N N . ALA A 1 104 ? -2.877 0.467 16.254 1.00 93.88 104 ALA A N 1
ATOM 846 C CA . ALA A 1 104 ? -2.307 -0.877 16.216 1.00 93.88 104 ALA A CA 1
ATOM 847 C C . ALA A 1 104 ? -2.208 -1.417 14.782 1.00 93.88 104 ALA A C 1
ATOM 849 O O . ALA A 1 104 ? -1.172 -1.971 14.406 1.00 93.88 104 ALA A O 1
ATOM 850 N N . TYR A 1 105 ? -3.232 -1.205 13.951 1.00 94.88 105 TYR A N 1
ATOM 851 C CA . TYR A 1 105 ? -3.173 -1.568 12.539 1.00 94.88 105 TYR A CA 1
ATOM 852 C C . TYR A 1 105 ? -2.084 -0.808 11.787 1.00 94.88 105 TYR A C 1
ATOM 854 O O . TYR A 1 105 ? -1.290 -1.432 11.089 1.00 94.88 105 TYR A O 1
ATOM 862 N N . LEU A 1 106 ? -1.977 0.510 11.955 1.00 94.56 106 LEU A N 1
ATOM 863 C CA . LEU A 1 106 ? -0.920 1.284 11.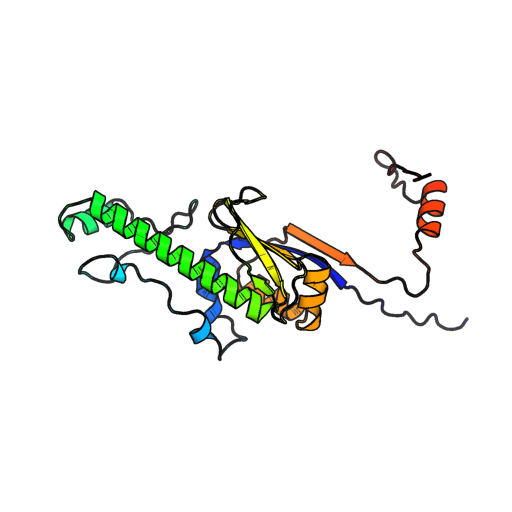299 1.00 94.56 106 LEU A CA 1
ATOM 864 C C . LEU A 1 106 ? 0.475 0.854 11.754 1.00 94.56 106 LEU A C 1
ATOM 866 O O . LEU A 1 106 ? 1.378 0.740 10.930 1.00 94.56 106 LEU A O 1
ATOM 870 N N . HIS A 1 107 ? 0.662 0.559 13.039 1.00 94.19 107 HIS A N 1
ATOM 871 C CA . HIS A 1 107 ? 1.920 0.007 13.537 1.00 94.19 107 HIS A CA 1
ATOM 872 C C . HIS A 1 107 ? 2.259 -1.332 12.862 1.00 94.19 107 HIS A C 1
ATOM 874 O O . HIS A 1 107 ? 3.373 -1.533 12.376 1.00 94.19 107 HIS A O 1
ATOM 880 N N . ARG A 1 108 ? 1.271 -2.224 12.751 1.00 94.81 108 ARG A N 1
ATOM 881 C CA . ARG A 1 108 ? 1.406 -3.510 12.060 1.00 94.81 108 ARG A CA 1
ATOM 882 C C . ARG A 1 108 ? 1.697 -3.356 10.567 1.00 94.81 108 ARG A C 1
ATOM 884 O O . ARG A 1 108 ? 2.540 -4.089 10.055 1.00 94.81 108 ARG A O 1
ATOM 891 N N . LEU A 1 109 ? 1.080 -2.380 9.896 1.00 96.00 109 LEU A N 1
ATOM 892 C CA . LEU A 1 109 ? 1.357 -2.041 8.498 1.00 96.00 109 LEU A CA 1
ATOM 893 C C . LEU A 1 109 ? 2.831 -1.674 8.299 1.00 96.00 109 LEU A C 1
ATOM 895 O O . LEU A 1 109 ? 3.464 -2.210 7.395 1.00 96.00 109 LEU A O 1
ATOM 899 N N . LYS A 1 110 ? 3.390 -0.817 9.167 1.00 95.12 110 LYS A N 1
ATOM 900 C CA . LYS A 1 110 ? 4.809 -0.417 9.109 1.00 95.12 110 LYS A CA 1
ATOM 901 C C . LYS A 1 110 ? 5.735 -1.627 9.198 1.00 95.12 110 LYS A C 1
ATOM 903 O O . LYS A 1 110 ? 6.644 -1.778 8.388 1.00 95.12 110 LYS A O 1
ATOM 908 N N . ILE A 1 111 ? 5.480 -2.505 10.167 1.00 93.69 111 ILE A N 1
ATOM 909 C CA . ILE A 1 111 ? 6.301 -3.701 10.378 1.00 93.69 111 ILE A CA 1
ATOM 910 C C . ILE A 1 111 ? 6.152 -4.685 9.217 1.00 93.69 111 ILE A C 1
ATOM 912 O O . ILE A 1 111 ? 7.127 -5.312 8.802 1.00 93.69 111 ILE A O 1
ATOM 916 N N . TRP A 1 112 ? 4.938 -4.852 8.690 1.00 94.12 112 TRP A N 1
ATOM 917 C CA . TRP A 1 112 ? 4.710 -5.715 7.538 1.00 94.12 112 TRP A CA 1
ATOM 918 C C . TRP A 1 112 ? 5.423 -5.188 6.292 1.00 94.12 112 TRP A C 1
ATOM 920 O O . TRP A 1 112 ? 6.165 -5.956 5.700 1.00 94.12 112 TRP A O 1
ATOM 930 N N . LEU A 1 113 ? 5.299 -3.901 5.953 1.00 95.56 113 LEU A N 1
ATOM 931 C CA . LEU A 1 113 ? 5.997 -3.305 4.805 1.00 95.56 113 LEU A CA 1
ATOM 932 C C . LEU A 1 113 ? 7.516 -3.492 4.896 1.00 95.56 113 LEU A C 1
ATOM 934 O O . LEU A 1 113 ? 8.137 -3.917 3.924 1.00 95.56 113 LEU A O 1
ATOM 938 N N . SER A 1 114 ? 8.102 -3.268 6.075 1.00 93.69 114 SER A N 1
ATOM 939 C CA . SER A 1 114 ? 9.538 -3.486 6.267 1.00 93.69 114 SER A CA 1
ATOM 940 C C . SER A 1 114 ? 9.896 -4.966 6.143 1.00 93.69 114 SER A C 1
ATOM 942 O O . SER A 1 114 ? 10.795 -5.320 5.398 1.00 93.69 114 SER A O 1
ATOM 944 N N . SER A 1 115 ? 9.161 -5.865 6.800 1.00 90.44 115 SER A N 1
ATOM 945 C CA . SER A 1 115 ? 9.546 -7.284 6.810 1.00 90.44 115 SER A CA 1
ATOM 946 C C . SER A 1 115 ? 9.185 -8.077 5.553 1.00 90.44 115 SER A C 1
ATOM 948 O O . SER A 1 115 ? 9.834 -9.081 5.286 1.00 90.44 115 SER A O 1
ATOM 950 N N . ALA A 1 116 ? 8.143 -7.683 4.821 1.00 91.44 116 ALA A N 1
ATOM 951 C CA . ALA A 1 116 ? 7.696 -8.371 3.614 1.00 91.44 116 ALA A CA 1
ATOM 952 C C . ALA A 1 116 ? 8.312 -7.780 2.346 1.00 91.44 116 ALA A C 1
ATOM 954 O O . ALA A 1 116 ? 8.531 -8.522 1.397 1.00 91.44 116 ALA A O 1
ATOM 955 N N . PHE A 1 117 ? 8.557 -6.465 2.323 1.00 94.75 117 PHE A N 1
ATOM 956 C CA . PHE A 1 117 ? 8.999 -5.742 1.127 1.00 94.75 117 PHE A CA 1
ATOM 957 C C . PHE A 1 117 ? 10.314 -4.976 1.318 1.00 94.75 117 PHE A C 1
ATOM 959 O O . PHE A 1 117 ? 10.778 -4.348 0.374 1.00 94.75 117 PHE A O 1
ATOM 966 N N . GLY A 1 118 ? 10.918 -4.975 2.510 1.00 94.69 118 GLY A N 1
ATOM 967 C CA . GLY A 1 118 ? 12.102 -4.153 2.779 1.00 94.69 118 GLY A CA 1
ATOM 968 C C . GLY A 1 118 ? 11.811 -2.650 2.705 1.00 94.69 118 GLY A C 1
ATOM 969 O O . GLY A 1 118 ? 12.699 -1.859 2.406 1.00 94.69 118 GLY A O 1
ATOM 970 N N . LEU A 1 119 ? 10.550 -2.238 2.898 1.00 96.62 119 LEU A N 1
ATOM 971 C CA . LEU A 1 119 ? 10.132 -0.842 2.766 1.00 96.62 119 LEU A CA 1
ATOM 972 C C . LEU A 1 119 ? 9.842 -0.217 4.128 1.00 96.62 119 LEU A C 1
ATOM 974 O O . LEU A 1 119 ? 8.965 -0.666 4.869 1.00 96.62 119 LEU A O 1
ATOM 978 N N . SER A 1 120 ? 10.530 0.876 4.437 1.00 95.69 120 SER A N 1
ATOM 979 C CA . SER A 1 120 ? 10.262 1.686 5.618 1.00 95.69 120 SER A CA 1
ATOM 980 C C . SER A 1 120 ? 9.198 2.746 5.312 1.00 95.69 120 SER A C 1
ATOM 982 O O . SER A 1 120 ? 9.223 3.424 4.284 1.00 95.69 120 SER A O 1
ATOM 984 N N . MET A 1 121 ? 8.214 2.882 6.204 1.00 95.94 121 MET A N 1
ATOM 985 C CA . MET A 1 121 ? 7.172 3.901 6.074 1.00 95.94 121 MET A CA 1
ATOM 986 C C . MET A 1 121 ? 7.591 5.166 6.822 1.00 95.94 121 MET A C 1
ATOM 988 O O . MET A 1 121 ? 7.827 5.129 8.031 1.00 95.94 121 MET A O 1
ATOM 992 N N . GLY A 1 122 ? 7.662 6.280 6.097 1.00 94.19 122 GLY A N 1
ATOM 993 C CA . GLY A 1 122 ? 8.003 7.589 6.639 1.00 94.19 122 GLY A CA 1
ATOM 994 C C . GLY A 1 122 ? 6.916 8.200 7.534 1.00 94.19 122 GLY A C 1
ATOM 995 O O . GLY A 1 122 ? 5.910 7.554 7.850 1.00 94.19 122 GLY A O 1
ATOM 996 N N . PRO A 1 123 ? 7.104 9.465 7.952 1.00 92.81 123 PRO A N 1
ATOM 997 C CA . PRO A 1 123 ? 6.100 10.178 8.728 1.00 92.81 123 PRO A CA 1
ATOM 998 C C . PRO A 1 123 ? 4.811 10.368 7.921 1.00 92.81 123 PRO A C 1
ATOM 1000 O O . PRO A 1 123 ? 4.833 10.516 6.695 1.00 92.81 123 PRO A O 1
ATOM 1003 N N . GLU A 1 124 ? 3.690 10.377 8.638 1.00 93.75 124 GLU A N 1
ATOM 1004 C CA . GLU A 1 124 ? 2.396 10.736 8.072 1.00 93.75 124 GLU A CA 1
ATOM 1005 C C . GLU A 1 124 ? 2.436 12.159 7.512 1.00 93.75 124 GLU A C 1
ATOM 1007 O O . GLU A 1 124 ? 3.085 13.060 8.048 1.00 93.75 124 GLU A O 1
ATOM 1012 N N . ARG A 1 125 ? 1.744 12.340 6.395 1.00 89.38 125 ARG A N 1
ATOM 1013 C CA . ARG A 1 125 ? 1.549 13.613 5.723 1.00 89.38 125 ARG A CA 1
ATOM 1014 C C . ARG A 1 125 ? 0.080 13.983 5.836 1.00 89.38 125 ARG A C 1
ATOM 1016 O O . ARG A 1 125 ? -0.776 13.179 5.465 1.00 89.38 125 ARG A O 1
ATOM 1023 N N . ASP A 1 126 ? -0.191 15.252 6.128 1.00 77.06 126 ASP A N 1
ATOM 1024 C CA . ASP A 1 126 ? -1.534 15.858 6.056 1.00 77.06 126 ASP A CA 1
ATOM 1025 C C . ASP A 1 126 ? -2.012 16.080 4.605 1.00 77.06 126 ASP A C 1
ATOM 1027 O O . ASP A 1 126 ? -2.683 17.053 4.261 1.00 77.06 126 ASP A O 1
ATOM 1031 N N . ARG A 1 127 ? -1.606 15.194 3.695 1.00 86.81 127 ARG A N 1
ATOM 1032 C CA . ARG A 1 127 ? -2.005 15.196 2.294 1.00 86.81 127 ARG A CA 1
ATOM 1033 C C . ARG A 1 127 ? -2.290 13.763 1.879 1.00 86.81 127 ARG A C 1
ATOM 1035 O O . ARG A 1 127 ? -1.367 13.012 1.567 1.00 86.81 127 ARG A O 1
ATOM 1042 N N . GLY A 1 128 ? -3.566 13.405 1.863 1.00 88.62 128 GLY A N 1
ATOM 1043 C CA . GLY A 1 128 ? -4.041 12.170 1.258 1.00 88.62 128 GLY A CA 1
ATOM 1044 C C . GLY A 1 128 ? -4.019 12.199 -0.275 1.00 88.62 128 GLY A C 1
ATOM 1045 O O . GLY A 1 128 ? -3.381 13.039 -0.914 1.00 88.62 128 GLY A O 1
ATOM 1046 N N . GLY A 1 129 ? -4.735 11.257 -0.873 1.00 89.88 129 GLY A N 1
ATOM 1047 C CA . GLY A 1 129 ? -4.870 11.080 -2.318 1.00 89.88 129 GLY A CA 1
ATOM 1048 C C . GLY A 1 129 ? -5.816 9.920 -2.602 1.00 89.88 129 GLY A C 1
ATOM 1049 O O . GLY A 1 129 ? -6.046 9.104 -1.720 1.00 89.88 129 GLY A O 1
ATOM 1050 N N . PHE A 1 130 ? -6.394 9.840 -3.802 1.00 91.25 130 PHE A N 1
ATOM 1051 C CA . PHE A 1 130 ? -7.302 8.739 -4.178 1.00 91.25 130 PHE A CA 1
ATOM 1052 C C . PHE A 1 130 ? -8.485 8.534 -3.202 1.00 91.25 130 PHE A C 1
ATOM 1054 O O . PHE A 1 130 ? -8.872 7.402 -2.928 1.00 91.25 130 PHE A O 1
ATOM 1061 N N . ASN A 1 131 ? -9.044 9.627 -2.665 1.00 91.75 131 ASN A N 1
ATOM 1062 C CA . ASN A 1 131 ? -10.086 9.641 -1.621 1.00 91.75 131 ASN A CA 1
ATOM 1063 C C . ASN A 1 131 ? -9.674 9.049 -0.259 1.00 91.75 131 ASN A C 1
ATOM 1065 O O . ASN A 1 131 ? -10.533 8.799 0.589 1.00 91.75 131 ASN A O 1
ATOM 1069 N N . TYR A 1 132 ? -8.374 8.875 -0.022 1.00 94.19 132 TYR A N 1
ATOM 1070 C CA . TYR A 1 132 ? -7.829 8.632 1.309 1.00 94.19 132 TYR A CA 1
ATOM 1071 C C . TYR A 1 132 ? -7.508 9.945 2.020 1.00 94.19 132 TYR A C 1
ATOM 1073 O O . TYR A 1 132 ? -7.149 10.933 1.375 1.00 94.19 132 TYR A O 1
ATOM 1081 N N . ARG A 1 133 ? -7.620 9.948 3.349 1.00 93.06 133 ARG A N 1
ATOM 1082 C CA . ARG A 1 133 ? -7.375 11.127 4.196 1.00 93.06 133 ARG A CA 1
ATOM 1083 C C . ARG A 1 133 ? -5.885 11.362 4.436 1.00 93.06 133 ARG A C 1
ATOM 1085 O O . ARG A 1 133 ? -5.433 12.500 4.353 1.00 93.06 133 ARG A O 1
ATOM 1092 N N . CYS A 1 134 ? -5.139 10.285 4.662 1.00 94.06 134 CYS A N 1
ATOM 1093 C CA . CYS A 1 134 ? -3.749 10.321 5.099 1.00 94.06 134 CYS A CA 1
ATOM 1094 C C . CYS A 1 134 ? -2.842 9.603 4.093 1.00 94.06 134 CYS A C 1
ATOM 1096 O O . CYS A 1 134 ? -3.282 8.709 3.361 1.00 94.06 134 CYS A O 1
ATOM 1098 N N . SER A 1 135 ? -1.564 9.985 4.058 1.00 96.75 135 SER A N 1
ATOM 1099 C CA . SER A 1 135 ? -0.541 9.248 3.314 1.00 96.75 135 SER A CA 1
ATOM 1100 C C . SER A 1 135 ? 0.817 9.282 4.005 1.00 96.75 135 SER A C 1
ATOM 1102 O O . SER A 1 135 ? 1.096 10.177 4.796 1.00 96.75 135 SER A O 1
ATOM 1104 N N . ALA A 1 136 ? 1.690 8.334 3.676 1.00 97.19 136 ALA A N 1
ATOM 1105 C CA . ALA A 1 136 ? 3.097 8.353 4.059 1.00 97.19 136 ALA A CA 1
ATOM 1106 C C . ALA A 1 136 ? 3.973 7.895 2.888 1.00 97.19 136 ALA A C 1
ATOM 1108 O O . ALA A 1 136 ? 3.582 6.981 2.154 1.00 97.19 136 ALA A O 1
ATOM 1109 N N . PRO A 1 137 ? 5.151 8.513 2.691 1.00 97.00 137 PRO A N 1
ATOM 1110 C CA . PRO A 1 137 ? 6.129 8.037 1.724 1.00 97.00 137 PRO A CA 1
ATOM 1111 C C . PRO A 1 137 ? 6.722 6.701 2.176 1.00 97.00 137 PRO A C 1
ATOM 1113 O O . PRO A 1 137 ? 6.876 6.449 3.373 1.00 97.00 137 PRO A O 1
ATOM 1116 N N . LEU A 1 138 ? 7.068 5.865 1.205 1.00 97.75 138 LEU A N 1
ATOM 1117 C CA . LEU A 1 138 ? 7.821 4.635 1.410 1.00 97.75 138 LEU A CA 1
ATOM 1118 C C . LEU A 1 138 ? 9.259 4.852 0.950 1.00 97.75 138 LEU A C 1
ATOM 1120 O O . LEU A 1 138 ? 9.493 5.419 -0.121 1.00 97.75 138 LEU A O 1
ATOM 1124 N N . PHE A 1 139 ? 10.200 4.378 1.750 1.00 96.94 139 PHE A N 1
ATOM 1125 C CA . PHE A 1 139 ? 11.630 4.390 1.476 1.00 96.94 139 PHE A CA 1
ATOM 1126 C C . PHE A 1 139 ? 12.174 2.970 1.591 1.00 96.94 139 PHE A C 1
ATOM 1128 O O . PHE A 1 139 ? 11.484 2.075 2.080 1.00 96.94 139 PHE A O 1
ATOM 1135 N N . SER A 1 140 ? 13.415 2.769 1.167 1.00 94.75 140 SER A N 1
ATOM 1136 C CA . SER A 1 140 ? 14.133 1.544 1.504 1.00 94.75 140 SER A CA 1
ATOM 1137 C C . SER A 1 140 ? 14.381 1.473 3.017 1.00 94.75 140 SER A C 1
ATOM 1139 O O . SER A 1 140 ? 14.483 2.501 3.697 1.00 94.75 140 SER A O 1
ATOM 1141 N N . ASP A 1 141 ? 14.433 0.271 3.578 1.00 89.94 141 ASP A N 1
ATOM 1142 C CA . ASP A 1 141 ? 14.831 0.050 4.968 1.00 89.94 141 ASP A CA 1
ATOM 1143 C C . ASP A 1 141 ? 16.357 0.046 5.178 1.00 89.94 141 ASP A C 1
ATOM 1145 O O . ASP A 1 141 ? 16.811 0.178 6.314 1.00 89.94 141 ASP A O 1
ATOM 1149 N N . ASP A 1 142 ? 17.145 0.009 4.098 1.00 87.19 142 ASP A N 1
ATOM 1150 C CA . ASP A 1 142 ? 18.615 0.070 4.113 1.00 87.19 142 ASP A CA 1
ATOM 1151 C C . ASP A 1 142 ? 19.203 1.474 4.377 1.00 87.19 142 ASP A C 1
ATOM 1153 O O . ASP A 1 142 ? 20.422 1.635 4.465 1.00 87.19 142 ASP A O 1
ATOM 1157 N N . GLY A 1 143 ? 18.353 2.494 4.541 1.00 73.50 143 GLY A N 1
ATOM 1158 C CA . GLY A 1 143 ? 18.759 3.867 4.858 1.00 73.50 143 GLY A CA 1
ATOM 1159 C C . GLY A 1 143 ? 18.824 4.828 3.666 1.00 73.50 143 GLY A C 1
ATOM 1160 O O . GLY A 1 143 ? 19.301 5.955 3.823 1.00 73.50 143 GLY A O 1
ATOM 1161 N N . GLY A 1 144 ? 18.336 4.436 2.485 1.00 78.38 144 GLY A N 1
ATOM 1162 C CA . GLY A 1 144 ? 18.179 5.342 1.343 1.00 78.38 144 GLY A CA 1
ATOM 1163 C C . GLY A 1 144 ? 17.040 6.370 1.494 1.00 78.38 144 GLY A C 1
ATOM 1164 O O . GLY A 1 144 ? 15.944 6.050 1.942 1.00 78.38 144 GLY A O 1
ATOM 1165 N N . ASN A 1 145 ? 17.257 7.603 1.012 1.00 84.31 145 ASN A N 1
ATOM 1166 C CA . ASN A 1 145 ? 16.241 8.678 0.996 1.00 84.31 145 ASN A CA 1
ATOM 1167 C C . ASN A 1 145 ? 15.387 8.715 -0.286 1.00 84.31 145 ASN A C 1
ATOM 1169 O O . ASN A 1 145 ? 14.576 9.625 -0.477 1.00 84.31 145 ASN A O 1
ATOM 1173 N N . ASN A 1 146 ? 15.584 7.762 -1.199 1.00 93.62 146 ASN A N 1
ATOM 1174 C CA . ASN A 1 146 ? 14.839 7.725 -2.451 1.00 93.62 146 ASN A CA 1
ATOM 1175 C C . ASN A 1 146 ? 13.386 7.314 -2.204 1.00 93.62 146 ASN A C 1
ATOM 1177 O O . ASN A 1 146 ? 13.107 6.398 -1.435 1.00 93.62 146 ASN A O 1
ATOM 1181 N N . LEU A 1 147 ? 12.452 7.952 -2.903 1.00 95.75 147 LEU A N 1
ATOM 1182 C CA . LEU A 1 147 ? 11.032 7.644 -2.785 1.00 95.75 147 LEU A CA 1
ATOM 1183 C C . LEU A 1 147 ? 10.685 6.348 -3.538 1.00 95.75 147 LEU A C 1
ATOM 1185 O O . LEU A 1 147 ? 10.700 6.307 -4.768 1.00 95.75 147 LEU A O 1
ATOM 1189 N N . HIS A 1 148 ? 10.327 5.307 -2.791 1.00 97.44 148 HIS A N 1
ATOM 1190 C CA . HIS A 1 148 ? 9.965 3.982 -3.311 1.00 97.44 148 HIS A CA 1
ATOM 1191 C C . HIS A 1 148 ? 8.453 3.824 -3.517 1.00 97.44 148 HIS A C 1
ATOM 1193 O O . HIS A 1 148 ? 7.999 2.874 -4.151 1.00 97.44 148 HIS A O 1
ATOM 1199 N N . GLY A 1 149 ? 7.652 4.761 -3.009 1.00 97.38 149 GLY A N 1
ATOM 1200 C CA . GLY A 1 149 ? 6.205 4.709 -3.152 1.00 97.38 149 GLY A CA 1
ATOM 1201 C C . GLY A 1 149 ? 5.459 5.483 -2.077 1.00 97.38 149 GLY A C 1
ATOM 1202 O O . GLY A 1 149 ? 6.023 6.341 -1.398 1.00 97.38 149 GLY A O 1
ATOM 1203 N N . PHE A 1 150 ? 4.182 5.151 -1.919 1.00 97.88 150 PHE A N 1
ATOM 1204 C CA . PHE A 1 150 ? 3.299 5.722 -0.911 1.00 97.88 150 PHE A CA 1
ATOM 1205 C C . PHE A 1 150 ? 2.348 4.671 -0.341 1.00 97.88 150 PHE A C 1
ATOM 1207 O O . PHE A 1 150 ? 1.835 3.813 -1.062 1.00 97.88 150 PHE A O 1
ATOM 1214 N N . ALA A 1 151 ? 2.063 4.801 0.951 1.00 97.69 151 ALA A N 1
ATOM 1215 C CA . ALA A 1 151 ? 0.926 4.171 1.603 1.00 97.69 151 ALA A CA 1
ATOM 1216 C C . ALA A 1 151 ? -0.147 5.230 1.875 1.00 97.69 151 ALA A C 1
ATOM 1218 O O . ALA A 1 151 ? 0.172 6.336 2.309 1.00 97.69 151 ALA A O 1
ATOM 1219 N N . PHE A 1 152 ? -1.410 4.891 1.641 1.00 97.12 152 PHE A N 1
ATOM 1220 C CA . PHE A 1 152 ? -2.567 5.750 1.875 1.00 97.12 152 PHE A CA 1
ATOM 1221 C C . PHE A 1 152 ? -3.582 5.026 2.756 1.00 97.12 152 PHE A C 1
ATOM 1223 O O . PHE A 1 152 ? -3.821 3.831 2.568 1.00 97.12 152 PHE A O 1
ATOM 1230 N N . TRP A 1 153 ? -4.183 5.739 3.706 1.00 94.75 153 TRP A N 1
ATOM 1231 C CA . TRP A 1 153 ? -5.184 5.186 4.622 1.00 94.75 153 TRP A CA 1
ATOM 1232 C C . TRP A 1 153 ? -6.177 6.254 5.094 1.00 94.75 153 TRP A C 1
ATOM 1234 O O . TRP A 1 153 ? -6.006 7.453 4.863 1.00 94.75 153 TRP A O 1
ATOM 1244 N N . GLY A 1 154 ? -7.234 5.793 5.766 1.00 89.81 154 GLY A N 1
ATOM 1245 C CA . GLY A 1 154 ? -8.326 6.627 6.263 1.00 89.81 154 GLY A CA 1
ATOM 1246 C C . GLY A 1 154 ? -9.298 7.021 5.151 1.00 89.81 154 GLY A C 1
ATOM 1247 O O . GLY A 1 154 ? -8.887 7.473 4.088 1.00 89.81 154 GLY A O 1
ATOM 1248 N N . GLY A 1 155 ? -10.602 6.864 5.386 1.00 86.88 155 GLY A N 1
ATOM 1249 C CA . GLY A 1 155 ? -11.598 6.937 4.312 1.00 86.88 155 GLY A CA 1
ATOM 1250 C C . GLY A 1 155 ? -11.611 5.666 3.452 1.00 86.88 155 GLY A C 1
ATOM 1251 O O . GLY A 1 155 ? -11.052 4.641 3.842 1.00 86.88 155 GLY A O 1
ATOM 1252 N N . ASN A 1 156 ? -12.301 5.715 2.309 1.00 89.88 156 ASN A N 1
ATOM 1253 C CA . ASN A 1 156 ? -12.455 4.597 1.366 1.00 89.88 156 ASN A CA 1
ATOM 1254 C C . ASN A 1 156 ? -12.768 3.244 2.055 1.00 89.88 156 ASN A C 1
ATOM 1256 O O . ASN A 1 156 ? -12.061 2.247 1.864 1.00 89.88 156 ASN A O 1
ATOM 1260 N N . ASN A 1 157 ? -13.792 3.248 2.917 1.00 88.25 157 ASN A N 1
ATOM 1261 C CA . ASN A 1 157 ? -14.249 2.126 3.748 1.00 88.25 157 ASN A CA 1
ATOM 1262 C C . ASN A 1 157 ? -13.145 1.499 4.615 1.00 88.25 157 ASN A C 1
ATOM 1264 O O . ASN A 1 157 ? -13.054 0.278 4.724 1.00 88.25 157 ASN A O 1
ATOM 1268 N N . ASN A 1 158 ? -12.248 2.310 5.186 1.00 89.69 158 ASN A N 1
ATOM 1269 C CA . ASN A 1 158 ? -11.121 1.848 6.007 1.00 89.69 158 ASN A CA 1
ATOM 1270 C C . ASN A 1 158 ? -10.274 0.779 5.299 1.00 89.69 158 ASN A C 1
ATOM 1272 O O . ASN A 1 158 ? -9.957 -0.291 5.826 1.00 89.69 158 ASN A O 1
ATOM 1276 N N . THR A 1 159 ? -9.927 1.071 4.050 1.00 94.06 159 THR A N 1
ATOM 1277 C CA . THR A 1 159 ? -8.903 0.329 3.315 1.00 94.06 159 THR A CA 1
ATOM 1278 C C . THR A 1 159 ? -7.538 0.998 3.444 1.00 94.06 159 THR A C 1
ATOM 1280 O O . THR A 1 159 ? -7.423 2.156 3.847 1.00 94.06 159 THR A O 1
ATOM 1283 N N . VAL A 1 160 ? -6.501 0.257 3.071 1.00 95.81 160 VAL A N 1
ATOM 1284 C CA . VAL A 1 160 ? -5.161 0.766 2.795 1.00 95.81 160 VAL A CA 1
ATOM 1285 C C . VAL A 1 160 ? -4.916 0.635 1.300 1.00 95.81 160 VAL A C 1
ATOM 1287 O O . VAL A 1 160 ? -5.216 -0.408 0.719 1.00 95.81 160 VAL A O 1
ATOM 1290 N N . TYR A 1 161 ? -4.366 1.675 0.682 1.00 97.31 161 TYR A N 1
ATOM 1291 C CA . TYR A 1 161 ? -3.864 1.635 -0.688 1.00 97.31 161 TYR A CA 1
ATOM 1292 C C . TYR A 1 161 ? -2.347 1.784 -0.677 1.00 97.31 161 TYR A C 1
ATOM 1294 O O . TYR A 1 161 ? -1.814 2.751 -0.136 1.00 97.31 161 TYR A O 1
ATOM 1302 N N . ILE A 1 162 ? -1.659 0.810 -1.264 1.00 97.88 162 ILE A N 1
ATOM 1303 C CA . ILE A 1 162 ? -0.204 0.796 -1.396 1.00 97.88 162 ILE A CA 1
ATOM 1304 C C . ILE A 1 162 ? 0.133 1.003 -2.863 1.00 97.88 162 ILE A C 1
ATOM 1306 O O . ILE A 1 162 ? -0.434 0.340 -3.732 1.00 97.88 162 ILE A O 1
ATOM 1310 N N . GLN A 1 163 ? 1.057 1.918 -3.126 1.00 97.69 163 GLN A N 1
ATOM 1311 C CA . GLN A 1 163 ? 1.620 2.171 -4.442 1.00 97.69 163 GLN A CA 1
ATOM 1312 C C . GLN A 1 163 ? 3.141 2.120 -4.345 1.00 97.69 163 GLN A C 1
ATOM 1314 O O . GLN A 1 163 ? 3.730 2.892 -3.594 1.00 97.69 163 GLN A O 1
ATOM 1319 N N . ILE A 1 164 ? 3.764 1.259 -5.142 1.00 98.06 164 ILE A N 1
ATOM 1320 C CA . ILE A 1 164 ? 5.211 1.063 -5.216 1.00 98.06 164 ILE A CA 1
ATOM 1321 C C . ILE A 1 164 ? 5.668 1.484 -6.619 1.00 98.06 164 ILE A C 1
ATOM 1323 O O . ILE A 1 164 ? 5.100 1.043 -7.620 1.00 98.06 164 ILE A O 1
ATOM 1327 N N . SER A 1 165 ? 6.639 2.398 -6.689 1.00 97.38 165 SER A N 1
ATOM 1328 C CA . SER A 1 165 ? 7.220 2.895 -7.947 1.00 97.38 165 SER A CA 1
ATOM 1329 C C . SER A 1 165 ? 8.155 1.856 -8.581 1.00 97.38 165 SER A C 1
ATOM 1331 O O . SER A 1 165 ? 8.445 0.846 -7.948 1.00 97.38 165 SER A O 1
ATOM 1333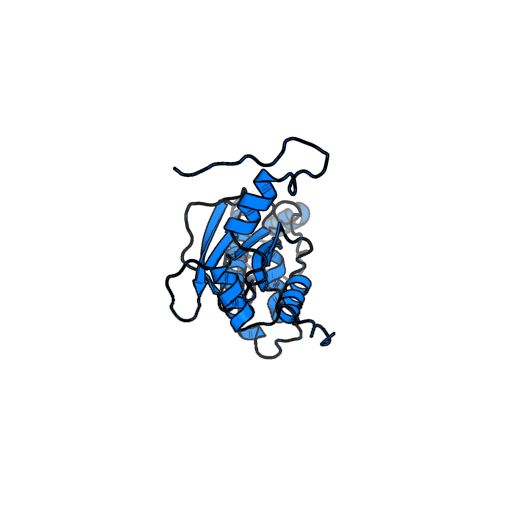 N N . GLY A 1 166 ? 8.678 2.107 -9.786 1.00 96.62 166 GLY A N 1
ATOM 1334 C CA . GLY A 1 166 ? 9.666 1.220 -10.423 1.00 96.62 166 GLY A CA 1
ATOM 1335 C C . GLY A 1 166 ? 10.923 1.024 -9.592 1.00 96.62 166 GLY A C 1
ATOM 1336 O O . GLY A 1 166 ? 11.322 -0.106 -9.327 1.00 96.62 166 GLY A O 1
ATOM 1337 N N . LEU A 1 167 ? 11.461 2.114 -9.035 1.00 96.00 167 LEU A N 1
ATOM 1338 C CA . LEU A 1 167 ? 12.567 2.036 -8.079 1.00 96.00 167 LEU A CA 1
ATOM 1339 C C . LEU A 1 167 ? 12.191 1.212 -6.839 1.00 96.00 167 LEU A C 1
ATOM 1341 O O . LEU A 1 167 ? 12.979 0.394 -6.374 1.00 96.00 167 LEU A O 1
ATOM 1345 N N . GLY A 1 168 ? 10.971 1.404 -6.329 1.00 97.06 168 GLY A N 1
ATOM 1346 C CA . GLY A 1 168 ? 10.446 0.609 -5.228 1.00 97.06 168 GLY A CA 1
ATOM 1347 C C . GLY A 1 168 ? 10.352 -0.875 -5.566 1.00 97.06 168 GLY A C 1
ATOM 1348 O O . GLY A 1 168 ? 10.783 -1.701 -4.775 1.00 97.06 168 GLY A O 1
ATOM 1349 N N . CYS A 1 169 ? 9.839 -1.223 -6.743 1.00 97.25 169 CYS A N 1
ATOM 1350 C CA . CYS A 1 169 ? 9.712 -2.608 -7.176 1.00 97.25 169 CYS A CA 1
ATOM 1351 C C . CYS A 1 169 ? 11.089 -3.243 -7.384 1.00 97.25 169 CYS A C 1
ATOM 1353 O O . CYS A 1 169 ? 11.302 -4.357 -6.917 1.00 97.25 169 CYS A O 1
ATOM 1355 N N . ALA A 1 170 ? 12.044 -2.529 -7.987 1.00 95.31 170 ALA A N 1
ATOM 1356 C CA . ALA A 1 170 ? 13.425 -2.992 -8.106 1.00 95.31 170 ALA A CA 1
ATOM 1357 C C . ALA A 1 170 ? 14.029 -3.333 -6.734 1.00 95.31 170 ALA A C 1
ATOM 1359 O O . ALA A 1 170 ? 14.650 -4.383 -6.589 1.00 95.31 170 ALA A O 1
ATOM 1360 N N . HIS A 1 171 ? 13.786 -2.500 -5.714 1.00 96.19 171 HIS A N 1
ATOM 1361 C CA . HIS A 1 171 ? 14.185 -2.800 -4.335 1.00 96.19 171 HIS A CA 1
ATOM 1362 C C . HIS A 1 171 ? 13.485 -4.048 -3.786 1.00 96.19 171 HIS A C 1
ATOM 1364 O O . HIS A 1 171 ? 14.154 -5.010 -3.411 1.00 96.19 171 HIS A O 1
ATOM 1370 N N . VAL A 1 172 ? 12.148 -4.082 -3.800 1.00 95.94 172 VAL A N 1
ATOM 1371 C CA . VAL A 1 172 ? 11.358 -5.219 -3.288 1.00 95.94 172 VAL A CA 1
ATOM 1372 C C . VAL A 1 172 ? 11.797 -6.543 -3.918 1.00 95.94 172 VAL A C 1
ATOM 1374 O O . VAL A 1 172 ? 12.045 -7.516 -3.206 1.00 95.94 172 VAL A O 1
ATOM 1377 N N . PHE A 1 173 ? 11.923 -6.577 -5.247 1.00 95.38 173 PHE A N 1
ATOM 1378 C CA . PHE A 1 173 ? 12.254 -7.783 -6.005 1.00 95.38 173 PHE A CA 1
ATOM 1379 C C . PHE A 1 173 ? 13.755 -8.103 -6.030 1.00 95.38 173 PHE A C 1
ATOM 1381 O O . PHE A 1 173 ? 14.145 -9.143 -6.553 1.00 95.38 173 PHE A O 1
ATOM 1388 N N . SER A 1 174 ? 14.599 -7.259 -5.426 1.00 93.44 174 SER A N 1
ATOM 1389 C CA . SER A 1 174 ? 16.000 -7.604 -5.149 1.00 93.44 174 SER A CA 1
ATOM 1390 C C . SER A 1 174 ? 16.131 -8.535 -3.935 1.00 93.44 174 SER A C 1
ATOM 1392 O O . SER A 1 174 ? 17.049 -9.352 -3.882 1.00 93.44 174 SER A O 1
ATOM 1394 N N . GLY A 1 175 ? 15.194 -8.433 -2.982 1.00 89.88 175 GLY A N 1
ATOM 1395 C CA . GLY A 1 175 ? 15.157 -9.228 -1.749 1.00 89.88 175 GLY A CA 1
ATOM 1396 C C . GLY A 1 175 ? 14.022 -10.254 -1.665 1.00 89.88 175 GLY A C 1
ATOM 1397 O O . GLY A 1 175 ? 14.004 -11.049 -0.728 1.00 89.88 175 GLY A O 1
ATOM 1398 N N . THR A 1 176 ? 13.070 -10.238 -2.605 1.00 90.12 176 THR A N 1
ATOM 1399 C CA . THR A 1 176 ? 11.843 -11.056 -2.565 1.00 90.12 176 THR A CA 1
ATOM 1400 C C . THR A 1 176 ? 11.491 -11.595 -3.949 1.00 90.12 176 THR A C 1
ATOM 1402 O O . THR A 1 176 ? 11.649 -10.896 -4.946 1.00 90.12 176 THR A O 1
ATOM 1405 N N . GLU A 1 177 ? 10.929 -12.802 -4.030 1.00 91.50 177 GLU A N 1
ATOM 1406 C CA . GLU A 1 177 ? 10.407 -13.337 -5.292 1.00 91.50 177 GLU A CA 1
ATOM 1407 C C . GLU A 1 177 ? 8.919 -12.977 -5.509 1.00 91.50 177 GLU A C 1
ATOM 1409 O O . GLU A 1 177 ? 8.147 -12.879 -4.546 1.00 91.50 177 GLU A O 1
ATOM 1414 N N . PRO A 1 178 ? 8.443 -12.841 -6.765 1.00 92.56 178 PRO A N 1
ATOM 1415 C CA . PRO A 1 178 ? 7.026 -12.601 -7.062 1.00 92.56 178 PRO A CA 1
ATOM 1416 C C . PRO A 1 178 ? 6.059 -13.600 -6.413 1.00 92.56 178 PRO A C 1
ATOM 1418 O O . PRO A 1 178 ? 4.950 -13.224 -6.025 1.00 92.56 178 PRO A O 1
ATOM 1421 N N . GLN A 1 179 ? 6.468 -14.861 -6.251 1.00 92.31 179 GLN A N 1
ATOM 1422 C CA . GLN A 1 179 ? 5.668 -15.891 -5.590 1.00 92.31 179 GLN A CA 1
ATOM 1423 C C . GLN A 1 179 ? 5.451 -15.579 -4.104 1.00 92.31 179 GLN A C 1
ATOM 1425 O O . GLN A 1 179 ? 4.366 -15.838 -3.582 1.00 92.31 179 GLN A O 1
ATOM 1430 N N . ASP A 1 180 ? 6.441 -15.005 -3.422 1.00 91.19 180 ASP A N 1
ATOM 1431 C CA . ASP A 1 180 ? 6.330 -14.635 -2.010 1.00 91.19 180 ASP A CA 1
ATOM 1432 C C . ASP A 1 180 ? 5.483 -13.379 -1.820 1.00 91.19 180 ASP A C 1
ATOM 1434 O O . ASP A 1 180 ? 4.625 -13.348 -0.932 1.00 91.19 180 ASP A O 1
ATOM 1438 N N . VAL A 1 181 ? 5.615 -12.397 -2.719 1.00 93.19 181 VAL A N 1
ATOM 1439 C CA . VAL A 1 181 ? 4.680 -11.263 -2.781 1.00 93.19 181 VAL A CA 1
ATOM 1440 C C . VAL A 1 181 ? 3.254 -11.780 -2.970 1.00 93.19 181 VAL A C 1
ATOM 1442 O O . VAL A 1 181 ? 2.361 -11.410 -2.212 1.00 93.19 181 VAL A O 1
ATOM 1445 N N . PHE A 1 182 ? 3.026 -12.706 -3.906 1.00 93.69 182 PHE A N 1
ATOM 1446 C CA . PHE A 1 182 ? 1.703 -13.285 -4.142 1.00 93.69 182 PHE A CA 1
ATOM 1447 C C . PHE A 1 182 ? 1.122 -13.999 -2.910 1.00 93.69 182 PHE A C 1
ATOM 1449 O O . PHE A 1 182 ? -0.071 -13.851 -2.629 1.00 93.69 182 PHE A O 1
ATOM 1456 N N . LYS A 1 183 ? 1.940 -14.727 -2.135 1.00 93.69 183 LYS A N 1
ATOM 1457 C CA . LYS A 1 183 ? 1.497 -15.338 -0.867 1.00 93.69 183 LYS A CA 1
ATOM 1458 C C . LYS A 1 183 ? 0.988 -14.276 0.110 1.00 93.69 183 LYS A C 1
ATOM 1460 O O . LYS A 1 183 ? -0.073 -14.473 0.700 1.00 93.69 183 LYS A O 1
ATOM 1465 N N . TRP A 1 184 ? 1.686 -13.145 0.240 1.00 93.00 184 TRP A N 1
ATOM 1466 C CA . TRP A 1 184 ? 1.230 -12.025 1.069 1.00 93.00 184 TRP A CA 1
ATOM 1467 C C . TRP A 1 184 ? -0.060 -11.399 0.556 1.00 93.00 184 TRP A C 1
ATOM 1469 O O . TRP A 1 184 ? -0.975 -11.168 1.347 1.00 93.00 184 TRP A O 1
ATOM 1479 N N . LEU A 1 185 ? -0.157 -11.165 -0.756 1.00 94.44 185 LEU A N 1
ATOM 1480 C CA . LEU A 1 185 ? -1.367 -10.618 -1.368 1.00 94.44 185 LEU A CA 1
ATOM 1481 C C . LEU A 1 185 ? -2.581 -11.499 -1.057 1.00 94.44 185 LEU A C 1
ATOM 1483 O O . LEU A 1 185 ? -3.619 -11.009 -0.614 1.00 94.44 185 LEU A O 1
ATOM 1487 N N . LYS A 1 186 ? -2.425 -12.816 -1.209 1.00 94.50 186 LYS A N 1
ATOM 1488 C CA . LYS A 1 186 ? -3.473 -13.787 -0.895 1.00 94.50 186 LYS A CA 1
ATOM 1489 C C . LYS A 1 186 ? -3.826 -13.797 0.594 1.00 94.50 186 LYS A C 1
ATOM 1491 O O . LYS A 1 186 ? -5.005 -13.840 0.932 1.00 94.50 186 LYS A O 1
ATOM 1496 N N . HIS A 1 187 ? -2.823 -13.749 1.470 1.00 92.94 187 HIS A N 1
ATOM 1497 C CA . HIS A 1 187 ? -3.015 -13.779 2.923 1.00 92.94 187 HIS A CA 1
ATOM 1498 C C . HIS A 1 187 ? -3.772 -12.562 3.454 1.00 92.94 187 HIS A C 1
ATOM 1500 O O . HIS A 1 187 ? -4.647 -12.697 4.300 1.00 92.94 187 HIS A O 1
ATOM 1506 N N . LEU A 1 188 ? -3.473 -11.378 2.920 1.00 93.38 188 LEU A N 1
ATOM 1507 C CA . LEU A 1 188 ? -4.146 -10.125 3.275 1.00 93.38 188 LEU A CA 1
ATOM 1508 C C . LEU A 1 188 ? -5.447 -9.896 2.497 1.00 93.38 188 LEU A C 1
ATOM 1510 O O . LEU A 1 188 ? -5.946 -8.772 2.449 1.00 93.38 188 LEU A O 1
ATOM 1514 N N . ASN A 1 189 ? -5.982 -10.946 1.867 1.00 93.81 189 ASN A N 1
ATOM 1515 C CA . ASN A 1 189 ? -7.223 -10.906 1.103 1.00 93.81 189 ASN A CA 1
ATOM 1516 C C . ASN A 1 189 ? -7.239 -9.778 0.045 1.00 93.81 189 ASN A C 1
ATOM 1518 O O . ASN A 1 189 ? -8.259 -9.128 -0.199 1.00 93.81 189 ASN A O 1
ATOM 1522 N N . ILE A 1 190 ? -6.086 -9.519 -0.584 1.00 94.38 190 ILE A N 1
ATOM 1523 C CA . ILE A 1 190 ? -5.961 -8.574 -1.694 1.00 94.38 190 ILE A CA 1
ATOM 1524 C C . ILE A 1 190 ? -6.542 -9.248 -2.936 1.00 94.38 190 ILE A C 1
ATOM 1526 O O . ILE A 1 190 ? -5.901 -10.062 -3.596 1.00 94.38 190 ILE A O 1
ATOM 1530 N N . THR A 1 191 ? -7.786 -8.902 -3.253 1.00 87.88 191 THR A N 1
ATOM 1531 C CA . THR A 1 191 ? -8.532 -9.485 -4.379 1.00 87.88 191 THR A CA 1
ATOM 1532 C C . THR A 1 191 ? -8.386 -8.697 -5.676 1.00 87.88 191 THR A C 1
ATOM 1534 O O . THR A 1 191 ? -8.789 -9.171 -6.734 1.00 87.88 191 THR A O 1
ATOM 1537 N N . THR A 1 192 ? -7.846 -7.475 -5.631 1.00 87.56 192 THR A N 1
ATOM 1538 C CA . THR A 1 192 ? -7.722 -6.605 -6.808 1.00 87.56 192 THR A CA 1
ATOM 1539 C C . THR A 1 192 ? -6.423 -5.809 -6.774 1.00 87.56 192 THR A C 1
ATOM 1541 O O . THR A 1 192 ? -6.195 -5.004 -5.868 1.00 87.56 192 THR A O 1
ATOM 1544 N N . LEU A 1 193 ? -5.610 -5.972 -7.819 1.00 95.25 193 LEU A N 1
ATOM 1545 C CA . LEU A 1 193 ? -4.517 -5.055 -8.127 1.00 95.25 193 LEU A CA 1
ATOM 1546 C C . LEU A 1 193 ? -5.091 -3.824 -8.832 1.00 95.25 193 LEU A C 1
ATOM 1548 O O . LEU A 1 193 ? -5.885 -3.939 -9.762 1.00 95.25 193 LEU A O 1
ATOM 1552 N N . LYS A 1 194 ? -4.703 -2.637 -8.374 1.00 95.50 194 LYS A N 1
ATOM 1553 C CA . LYS A 1 194 ? -5.084 -1.365 -8.997 1.00 95.50 194 LYS A CA 1
ATOM 1554 C C . LYS A 1 194 ? -4.199 -1.036 -10.192 1.00 95.50 194 LYS A C 1
ATOM 1556 O O . LYS A 1 194 ? -4.678 -0.407 -11.130 1.00 95.50 194 LYS A O 1
ATOM 1561 N N . ARG A 1 195 ? -2.933 -1.453 -10.151 1.00 96.44 195 ARG A N 1
ATOM 1562 C CA . ARG A 1 195 ? -1.978 -1.320 -11.252 1.00 96.44 195 ARG A CA 1
ATOM 1563 C C . ARG A 1 195 ? -0.874 -2.362 -11.118 1.00 96.44 195 ARG A C 1
ATOM 1565 O O . ARG A 1 195 ? -0.432 -2.646 -10.005 1.00 96.44 195 ARG A O 1
ATOM 1572 N N . ILE A 1 196 ? -0.459 -2.909 -12.251 1.00 96.38 196 ILE A N 1
ATOM 1573 C CA . ILE A 1 196 ? 0.759 -3.694 -12.393 1.00 96.38 196 ILE A CA 1
ATOM 1574 C C . ILE A 1 196 ? 1.363 -3.350 -13.751 1.00 96.38 196 ILE A C 1
ATOM 1576 O O . ILE A 1 196 ? 0.695 -3.512 -14.773 1.00 96.38 196 ILE A O 1
ATOM 1580 N N . ASP A 1 197 ? 2.597 -2.864 -13.749 1.00 96.94 197 ASP A N 1
ATOM 1581 C CA . ASP A 1 197 ? 3.334 -2.584 -14.979 1.00 96.94 197 ASP A CA 1
ATOM 1582 C C . ASP A 1 197 ? 4.448 -3.624 -15.110 1.00 96.94 197 ASP A C 1
ATOM 1584 O O . ASP A 1 197 ? 5.175 -3.891 -14.150 1.00 96.94 197 ASP A O 1
ATOM 1588 N N . LEU A 1 198 ? 4.550 -4.233 -16.292 1.00 95.25 198 LEU A N 1
ATOM 1589 C CA . LEU A 1 198 ? 5.575 -5.217 -16.620 1.00 95.25 198 LEU A CA 1
ATOM 1590 C C . LEU A 1 198 ? 6.551 -4.610 -17.626 1.00 95.25 198 LEU A C 1
ATOM 1592 O O . LEU A 1 198 ? 6.120 -4.037 -18.628 1.00 95.25 198 LEU A O 1
ATOM 1596 N N . ALA A 1 199 ? 7.845 -4.762 -17.369 1.00 91.88 199 ALA A N 1
ATOM 1597 C CA . ALA A 1 199 ? 8.918 -4.230 -18.198 1.00 91.88 199 ALA A CA 1
ATOM 1598 C C . ALA A 1 199 ? 9.887 -5.337 -18.626 1.00 91.88 199 ALA A C 1
ATOM 1600 O O . ALA A 1 199 ? 10.040 -6.353 -17.94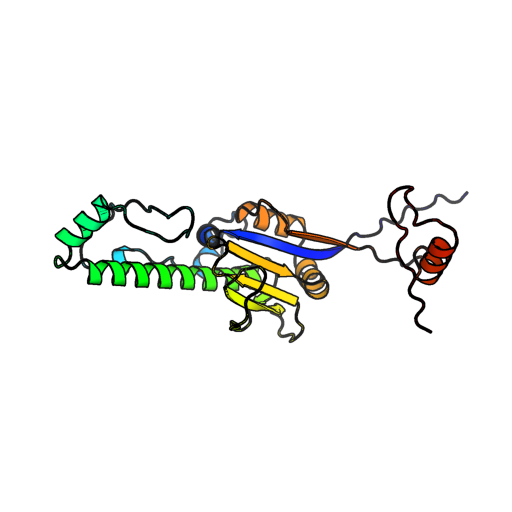8 1.00 91.88 199 ALA A O 1
ATOM 1601 N N . VAL A 1 200 ? 10.538 -5.134 -19.767 1.00 91.25 200 VAL A N 1
ATOM 1602 C CA . VAL A 1 200 ? 11.593 -6.001 -20.293 1.00 91.25 200 VAL A CA 1
ATOM 1603 C C . VAL A 1 200 ? 12.691 -5.102 -20.833 1.00 91.25 200 VAL A C 1
ATOM 1605 O O . VAL A 1 200 ? 12.414 -4.237 -21.664 1.00 91.25 200 VAL A O 1
ATOM 1608 N N . ASP A 1 201 ? 13.924 -5.333 -20.398 1.00 87.69 201 ASP A N 1
ATOM 1609 C CA . ASP A 1 201 ? 15.073 -4.588 -20.903 1.00 87.69 201 ASP A CA 1
ATOM 1610 C C . ASP A 1 201 ? 15.477 -5.072 -22.302 1.00 87.69 201 ASP A C 1
ATOM 1612 O O . ASP A 1 201 ? 15.570 -6.274 -22.580 1.00 87.69 201 ASP A O 1
ATOM 1616 N N . ASP A 1 202 ? 15.731 -4.115 -23.193 1.00 87.75 202 ASP A N 1
ATOM 1617 C CA . ASP A 1 202 ? 16.098 -4.363 -24.583 1.00 87.75 202 ASP A CA 1
ATOM 1618 C C . ASP A 1 202 ? 17.614 -4.258 -24.793 1.00 87.75 202 ASP A C 1
ATOM 1620 O O . ASP A 1 202 ? 18.145 -3.219 -25.182 1.00 87.75 202 ASP A O 1
ATOM 1624 N N . PHE A 1 203 ? 18.334 -5.347 -24.519 1.00 84.94 203 PHE A N 1
ATOM 1625 C CA . PHE A 1 203 ? 19.795 -5.388 -24.680 1.00 84.94 203 PHE A CA 1
ATOM 1626 C C . PHE A 1 203 ? 20.264 -5.691 -26.110 1.00 84.94 203 PHE A C 1
ATOM 1628 O O . PHE A 1 203 ? 21.452 -5.549 -26.399 1.00 84.94 203 PHE A O 1
ATOM 1635 N N . ASP A 1 204 ? 19.371 -6.119 -27.007 1.00 86.12 204 ASP A N 1
ATOM 1636 C CA . ASP A 1 204 ? 19.697 -6.411 -28.410 1.00 86.12 204 ASP A CA 1
ATOM 1637 C C . ASP A 1 204 ? 19.385 -5.250 -29.368 1.00 86.12 204 ASP A C 1
ATOM 1639 O O . ASP A 1 204 ? 19.707 -5.334 -30.555 1.00 86.12 204 ASP A O 1
ATOM 1643 N N . GLY A 1 205 ? 18.834 -4.144 -28.852 1.00 83.75 205 GLY A N 1
ATOM 1644 C CA . GLY A 1 205 ? 18.595 -2.916 -29.611 1.00 83.75 205 GLY A CA 1
ATOM 1645 C C . GLY A 1 205 ? 17.501 -3.057 -30.669 1.00 83.75 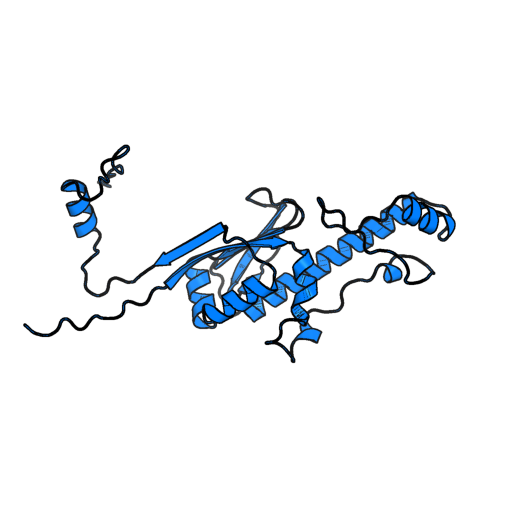205 GLY A C 1
ATOM 1646 O O . GLY A 1 205 ? 17.538 -2.365 -31.690 1.00 83.75 205 GLY A O 1
ATOM 1647 N N . VAL A 1 206 ? 16.549 -3.969 -30.461 1.00 85.12 206 VAL A N 1
ATOM 1648 C CA . VAL A 1 206 ? 15.411 -4.192 -31.360 1.00 85.12 206 VAL A CA 1
ATOM 1649 C C . VAL A 1 206 ? 14.327 -3.127 -31.156 1.00 85.12 206 VAL A C 1
ATOM 1651 O O . VAL A 1 206 ? 13.720 -2.669 -32.125 1.00 85.12 206 VAL A O 1
ATOM 1654 N N . PHE A 1 207 ? 14.111 -2.691 -29.916 1.00 85.00 207 PHE A N 1
ATOM 1655 C CA . PHE A 1 207 ? 13.049 -1.782 -29.487 1.00 85.00 207 PHE A CA 1
ATOM 1656 C C . PHE A 1 207 ? 13.615 -0.426 -29.039 1.00 85.00 207 PHE A C 1
ATOM 1658 O O . PHE A 1 207 ? 13.450 0.005 -27.899 1.00 85.00 207 PHE A O 1
ATOM 1665 N N . THR A 1 208 ? 14.281 0.278 -29.957 1.00 89.00 208 THR A N 1
ATOM 1666 C CA . THR A 1 208 ? 14.845 1.614 -29.697 1.00 89.00 208 THR A CA 1
ATOM 1667 C C . THR A 1 208 ? 13.831 2.741 -29.911 1.00 89.00 208 THR A C 1
ATOM 1669 O O . THR A 1 208 ? 12.840 2.590 -30.631 1.00 89.00 208 THR A O 1
ATOM 1672 N N . CYS A 1 209 ? 14.107 3.924 -29.351 1.00 89.50 209 CYS A N 1
ATOM 1673 C CA . CYS A 1 209 ? 13.309 5.129 -29.607 1.00 89.50 209 CYS A CA 1
ATOM 1674 C C . CYS A 1 209 ? 13.244 5.475 -31.104 1.00 89.50 209 CYS A C 1
ATOM 1676 O O . CYS A 1 209 ? 12.175 5.809 -31.606 1.00 89.50 209 CYS A O 1
ATOM 1678 N N . ASP A 1 210 ? 14.356 5.340 -31.833 1.00 90.19 210 ASP A N 1
ATOM 1679 C CA . ASP A 1 210 ? 14.396 5.591 -33.280 1.00 90.19 210 ASP A CA 1
ATOM 1680 C C . ASP A 1 210 ? 13.537 4.589 -34.055 1.00 90.19 210 ASP A C 1
ATOM 1682 O O . ASP A 1 210 ? 12.831 4.965 -34.997 1.00 90.19 210 ASP A O 1
ATOM 1686 N N . ALA A 1 211 ? 13.554 3.316 -33.640 1.00 89.56 211 ALA A N 1
ATOM 1687 C CA . ALA A 1 211 ? 12.664 2.303 -34.189 1.00 89.56 211 ALA A CA 1
ATOM 1688 C C . ALA A 1 211 ? 11.199 2.678 -33.929 1.00 89.56 211 ALA A C 1
ATOM 1690 O O . ALA A 1 211 ? 10.417 2.700 -34.875 1.00 89.56 211 ALA A O 1
ATOM 1691 N N . ALA A 1 212 ? 10.847 3.090 -32.707 1.00 90.12 212 ALA A N 1
ATOM 1692 C CA . ALA A 1 212 ? 9.499 3.552 -32.383 1.00 90.12 212 ALA A CA 1
ATOM 1693 C C . ALA A 1 212 ? 9.089 4.787 -33.209 1.00 90.12 212 ALA A C 1
ATOM 1695 O O . ALA A 1 212 ? 7.986 4.833 -33.744 1.00 90.12 212 ALA A O 1
ATOM 1696 N N . VAL A 1 213 ? 9.966 5.775 -33.398 1.00 89.62 213 VAL A N 1
ATOM 1697 C CA . VAL A 1 213 ? 9.679 6.942 -34.253 1.00 89.62 213 VAL A CA 1
ATOM 1698 C C . VAL A 1 213 ? 9.434 6.519 -35.702 1.00 89.62 213 VAL A C 1
ATOM 1700 O O . VAL A 1 213 ? 8.464 6.958 -36.324 1.00 89.62 2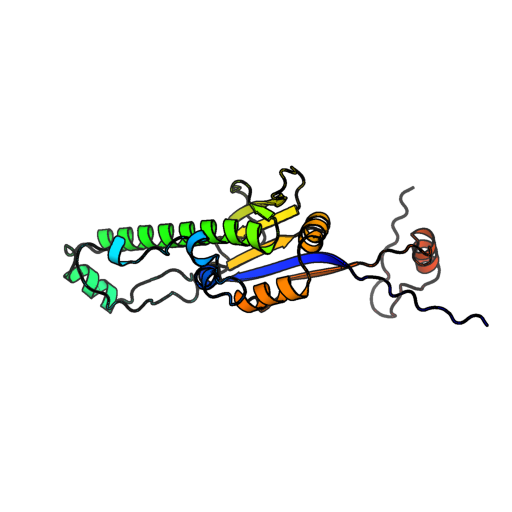13 VAL A O 1
ATOM 1703 N N . ARG A 1 214 ? 10.279 5.644 -36.253 1.00 90.12 214 ARG A N 1
ATOM 1704 C CA . ARG A 1 214 ? 10.118 5.103 -37.610 1.00 90.12 214 ARG A CA 1
ATOM 1705 C C . ARG A 1 214 ? 8.808 4.324 -37.753 1.00 90.12 214 ARG A C 1
ATOM 1707 O O . ARG A 1 214 ? 8.097 4.495 -38.744 1.00 90.12 214 ARG A O 1
ATOM 1714 N N . ASP A 1 215 ? 8.466 3.512 -36.765 1.00 90.12 215 ASP A N 1
ATOM 1715 C CA . ASP A 1 215 ? 7.262 2.680 -36.739 1.00 90.12 215 ASP A CA 1
ATOM 1716 C C . ASP A 1 215 ? 5.999 3.544 -36.583 1.00 90.12 215 ASP A C 1
ATOM 1718 O O . ASP A 1 215 ? 4.968 3.326 -37.229 1.00 90.12 215 ASP A O 1
ATOM 1722 N N . HIS A 1 216 ? 6.098 4.638 -35.827 1.00 88.50 216 HIS A N 1
ATOM 1723 C CA . HIS A 1 216 ? 5.072 5.670 -35.809 1.00 88.50 216 HIS A CA 1
ATOM 1724 C C . HIS A 1 216 ? 4.941 6.350 -37.170 1.00 88.50 216 HIS A C 1
ATOM 1726 O O . HIS A 1 216 ? 3.849 6.408 -37.723 1.00 88.50 216 HIS A O 1
ATOM 1732 N N . ARG A 1 217 ? 6.018 6.774 -37.818 1.00 87.38 217 ARG A N 1
ATOM 1733 C CA . ARG A 1 217 ? 5.900 7.398 -39.147 1.00 87.38 217 ARG A CA 1
ATOM 1734 C C . ARG A 1 217 ? 5.333 6.440 -40.204 1.00 87.38 217 ARG A C 1
ATOM 1736 O O . ARG A 1 217 ? 4.607 6.883 -41.087 1.00 87.38 217 ARG A O 1
ATOM 1743 N N . SER A 1 218 ? 5.582 5.136 -40.079 1.00 88.62 218 SER A N 1
ATOM 1744 C CA . SER A 1 218 ? 5.179 4.119 -41.063 1.00 88.62 218 SER A CA 1
ATOM 1745 C C . SER A 1 218 ? 3.762 3.556 -40.907 1.00 88.62 218 SER A C 1
ATOM 1747 O O . SER A 1 218 ? 3.327 2.773 -41.746 1.00 88.62 218 SER A O 1
ATOM 1749 N N . GLY A 1 219 ? 3.014 3.940 -39.873 1.00 86.50 219 GLY A N 1
ATOM 1750 C CA . GLY A 1 219 ? 1.648 3.427 -39.677 1.00 86.50 219 GLY A CA 1
ATOM 1751 C C . GLY A 1 219 ? 1.514 2.359 -38.588 1.00 86.50 219 GLY A C 1
ATOM 1752 O O . GLY A 1 219 ? 0.393 2.081 -38.174 1.00 86.50 219 GLY A O 1
ATOM 1753 N N . ALA A 1 220 ? 2.615 1.829 -38.049 1.00 87.31 220 ALA A N 1
ATOM 1754 C CA . ALA A 1 220 ? 2.612 0.598 -37.252 1.00 87.31 220 ALA A CA 1
ATOM 1755 C C . ALA A 1 220 ? 1.814 0.671 -35.933 1.00 87.31 220 ALA A C 1
ATOM 1757 O O . ALA A 1 220 ? 1.241 -0.327 -35.513 1.00 87.31 220 ALA A O 1
ATOM 1758 N N . PHE A 1 221 ? 1.698 1.847 -35.301 1.00 85.06 221 PHE A N 1
ATOM 1759 C CA . PHE A 1 221 ? 0.874 2.027 -34.088 1.00 85.06 221 PHE A CA 1
ATOM 1760 C C . PHE A 1 221 ? -0.625 2.265 -34.342 1.00 85.06 221 PHE A C 1
ATOM 1762 O O . PHE A 1 221 ? -1.361 2.608 -33.416 1.00 85.06 221 PHE A O 1
ATOM 1769 N N . TYR A 1 222 ? -1.104 2.152 -35.584 1.00 83.00 222 TYR A N 1
ATOM 1770 C CA . TYR A 1 222 ? -2.532 2.263 -35.875 1.00 83.00 222 TYR A CA 1
ATOM 1771 C C . TYR A 1 222 ? -3.201 0.887 -35.829 1.00 83.00 222 TYR A C 1
ATOM 1773 O O . TYR A 1 222 ? -2.992 0.052 -36.703 1.00 83.00 222 TYR A O 1
ATOM 1781 N N . SER A 1 223 ? -4.056 0.665 -34.831 1.00 77.25 223 SER A N 1
ATOM 1782 C CA . SER A 1 223 ? -4.781 -0.600 -34.640 1.00 77.25 223 SER A CA 1
ATOM 1783 C C . SER A 1 223 ? -6.089 -0.696 -35.442 1.00 77.25 223 SER A C 1
ATOM 1785 O O . SER A 1 223 ? -6.897 -1.595 -35.208 1.00 77.25 223 SER A O 1
ATOM 1787 N N . GLY A 1 224 ? -6.346 0.237 -36.368 1.00 79.00 224 GLY A N 1
ATOM 1788 C CA . GLY A 1 224 ? -7.585 0.270 -37.156 1.00 79.00 224 GLY A CA 1
ATOM 1789 C C . GLY A 1 224 ? -8.792 0.883 -36.438 1.00 79.00 224 GLY A C 1
ATOM 1790 O O . GLY A 1 224 ? -9.853 1.017 -37.044 1.00 79.00 224 GLY A O 1
ATOM 1791 N N . LYS A 1 225 ? -8.668 1.257 -35.156 1.00 79.12 225 LYS A N 1
ATOM 1792 C CA . LYS A 1 225 ? -9.749 1.860 -34.362 1.00 79.12 225 LYS A CA 1
ATOM 1793 C C . LYS A 1 225 ? -9.250 3.058 -33.560 1.00 79.12 225 LYS A C 1
ATOM 1795 O O . LYS A 1 225 ? -8.224 2.979 -32.895 1.00 79.12 225 LYS A O 1
ATOM 1800 N N . GLY A 1 226 ? -10.042 4.129 -33.570 1.00 78.12 226 GLY A N 1
ATOM 1801 C CA . GLY A 1 226 ? -9.756 5.352 -32.822 1.00 78.12 226 GLY A CA 1
ATOM 1802 C C . GLY A 1 226 ? -8.669 6.229 -33.455 1.00 78.12 226 GLY A C 1
ATOM 1803 O O . GLY A 1 226 ? -8.115 5.886 -34.503 1.00 78.12 226 GLY A O 1
ATOM 1804 N N . PRO A 1 227 ? -8.396 7.398 -32.856 1.00 75.62 227 PRO A N 1
ATOM 1805 C CA . PRO A 1 227 ? -7.330 8.273 -33.307 1.00 75.62 227 PRO A CA 1
ATOM 1806 C C . PRO A 1 227 ? -5.973 7.618 -33.060 1.00 75.62 227 PRO A C 1
ATOM 1808 O O . PRO A 1 227 ? -5.742 6.944 -32.056 1.00 75.62 227 PRO A O 1
ATOM 1811 N N . ARG A 1 228 ? -5.064 7.837 -34.002 1.00 75.69 228 ARG A N 1
ATOM 1812 C CA . ARG A 1 228 ? -3.678 7.400 -33.890 1.00 75.69 228 ARG A CA 1
ATOM 1813 C C . ARG A 1 228 ? -3.000 8.101 -32.702 1.00 75.69 228 ARG A C 1
ATOM 1815 O O . ARG A 1 228 ? -3.325 9.265 -32.459 1.00 75.69 228 ARG A O 1
ATOM 1822 N N . PRO A 1 229 ? -2.053 7.454 -31.994 1.00 80.50 229 PRO A N 1
ATOM 1823 C CA . PRO A 1 229 ? -1.276 8.136 -30.962 1.00 80.50 229 PRO A CA 1
ATOM 1824 C C . PRO A 1 229 ? -0.652 9.419 -31.522 1.00 80.50 229 PRO A C 1
ATOM 1826 O O . PRO A 1 229 ? -0.080 9.394 -32.614 1.00 80.50 229 PRO A O 1
ATOM 1829 N N . GLY A 1 230 ? -0.789 10.537 -30.806 1.00 77.31 230 GLY A N 1
ATOM 1830 C CA . GLY A 1 230 ? -0.183 11.806 -31.208 1.00 77.31 230 GLY A CA 1
ATOM 1831 C C . GLY A 1 230 ? 1.341 11.695 -31.266 1.00 77.31 230 GLY A C 1
ATOM 1832 O O . GLY A 1 230 ? 1.938 10.964 -30.479 1.00 77.31 230 GLY A O 1
ATOM 1833 N N . PHE A 1 231 ? 1.966 12.404 -32.203 1.00 73.44 231 PHE A N 1
ATOM 1834 C CA . PHE A 1 231 ? 3.419 12.489 -32.309 1.00 73.44 231 PHE A CA 1
ATOM 1835 C C . PHE A 1 231 ? 3.850 13.892 -31.888 1.00 73.44 231 PHE A C 1
ATOM 1837 O O . PHE A 1 231 ? 3.491 14.862 -32.552 1.00 73.44 231 PHE A O 1
ATOM 1844 N N . PHE A 1 232 ? 4.569 14.001 -30.773 1.00 62.75 232 PHE A N 1
ATOM 1845 C CA . PHE A 1 232 ? 5.195 15.250 -30.348 1.00 62.75 232 PHE A CA 1
ATOM 1846 C C . PHE A 1 232 ? 6.691 15.149 -30.630 1.00 62.75 232 PHE A C 1
ATOM 1848 O O . PHE A 1 232 ? 7.415 14.439 -29.937 1.00 62.75 232 PHE A O 1
ATOM 1855 N N . GLU A 1 233 ? 7.141 15.841 -31.673 1.00 59.50 233 GLU A N 1
ATOM 1856 C CA . GLU A 1 233 ? 8.561 16.095 -31.901 1.00 59.50 233 GLU A CA 1
ATOM 1857 C C . GLU A 1 233 ? 8.984 17.218 -30.948 1.00 59.50 233 GLU A C 1
ATOM 1859 O O . GLU A 1 233 ? 8.514 18.350 -31.064 1.00 59.50 233 GLU A O 1
ATOM 1864 N N . PHE A 1 234 ? 9.832 16.900 -29.970 1.00 52.44 234 PHE A N 1
ATOM 1865 C CA . PHE A 1 234 ? 10.587 17.932 -29.268 1.00 52.44 234 PHE A CA 1
ATOM 1866 C C . PHE A 1 234 ? 11.673 18.416 -30.239 1.00 52.44 234 PHE A C 1
ATOM 1868 O O . PHE A 1 234 ? 12.607 17.669 -30.528 1.00 52.44 234 PHE A O 1
ATOM 1875 N N . LEU A 1 235 ? 11.472 19.611 -30.805 1.00 39.19 235 LEU A N 1
ATOM 1876 C CA . LEU A 1 235 ? 12.490 20.367 -31.546 1.00 39.19 235 LEU A CA 1
ATOM 1877 C C . LEU A 1 235 ? 13.597 20.852 -30.606 1.00 39.19 235 LEU A C 1
ATOM 1879 O O . LEU A 1 235 ? 13.257 21.269 -29.474 1.00 39.19 235 LEU A O 1
#

Foldseek 3Di:
DPPPPPDPFDKAWFKFKFKFALVLLQCPLVQPVPPPCNPVLPDADDLPVLQPDDDDPFDQDQDQQQRAGDGDPVVLVVSLVVGPVDSVSVVVSSVVNRVSRVVSSVSSVQVCCCVQQQKHWADKDCDADPQFRIKTFIDGVVPDPDGQWMWGAHDPSGMIMTIGGSVSRVRRVVPDPPVSVVSVCVSSVGPDIPDIDMDTDDPPCPDDPVVVVVCLVVCNQDPVDDDGPDDDDPD

pLDDT: mean 83.14, std 14.45, range [36.5, 98.06]

Secondary structure (DSSP, 8-state):
--------PPPEEEEEEEEEEGGGGGGGGG-TT-TTTGGGG-PPP-GGGTSSS--S-----B-TTT-SB---HHHHHHHHHHTTT-HHHHHHHHHHHHHHHHHHHHHHHHHHHHHHHSEEE---BS--BTTEEEEEEEEETTS--S--EEEEEEEGGGEEEEEE-HHHHHHHHHHS-HHHHHHHHHHTT---EEEEEEE---SSSSS-HHHHHHHHHHTTT--SSSPPPP-----